Protein AF-A0A080YYX4-F1 (afdb_monomer)

Structure (mmCIF, N/CA/C/O backbone):
data_AF-A0A080YYX4-F1
#
_entry.id   AF-A0A080YYX4-F1
#
loop_
_atom_site.group_PDB
_atom_site.id
_atom_site.type_symbol
_atom_site.label_atom_id
_atom_site.label_alt_id
_atom_site.label_comp_id
_atom_site.label_asym_id
_atom_site.label_entity_id
_atom_site.label_seq_id
_atom_site.pdbx_PDB_ins_code
_atom_site.Cartn_x
_atom_site.Cartn_y
_atom_site.Cartn_z
_atom_site.occupancy
_atom_site.B_iso_or_equiv
_atom_site.auth_seq_id
_atom_site.auth_comp_id
_atom_site.auth_asym_id
_atom_site.auth_atom_id
_atom_site.pdbx_PDB_model_num
ATOM 1 N N . MET A 1 1 ? 49.183 64.244 15.411 1.00 34.56 1 MET A N 1
ATOM 2 C CA . MET A 1 1 ? 48.462 65.474 15.026 1.00 34.56 1 MET A CA 1
ATOM 3 C C . MET A 1 1 ? 47.779 65.142 13.706 1.00 34.56 1 MET A C 1
ATOM 5 O O . MET A 1 1 ? 48.483 64.981 12.724 1.00 34.56 1 MET A O 1
ATOM 9 N N . SER A 1 2 ? 46.566 64.577 13.746 1.00 33.47 2 SER A N 1
ATOM 10 C CA . SER A 1 2 ? 45.281 65.320 13.704 1.00 33.47 2 SER A CA 1
ATOM 11 C C . SER A 1 2 ? 45.176 66.079 12.371 1.00 33.47 2 SER A C 1
ATOM 13 O O . SER A 1 2 ? 46.034 66.905 12.103 1.00 33.47 2 SER A O 1
ATOM 15 N N . ASP A 1 3 ? 44.259 65.792 11.445 1.00 32.34 3 ASP A N 1
ATOM 16 C CA . ASP A 1 3 ? 42.802 65.763 11.622 1.00 32.34 3 ASP A CA 1
ATOM 17 C C . ASP A 1 3 ? 42.064 65.030 10.470 1.00 32.34 3 ASP A C 1
ATOM 19 O O . ASP A 1 3 ? 42.536 65.000 9.334 1.00 32.34 3 ASP A O 1
ATOM 23 N N . ALA A 1 4 ? 40.874 64.475 10.755 1.00 39.50 4 ALA A N 1
ATOM 24 C CA . ALA A 1 4 ? 39.877 64.030 9.756 1.00 39.50 4 ALA A CA 1
ATOM 25 C C . ALA A 1 4 ? 39.128 65.242 9.140 1.00 39.50 4 ALA A C 1
ATOM 27 O O . ALA A 1 4 ? 39.204 66.329 9.715 1.00 39.50 4 ALA A O 1
ATOM 28 N N . PRO A 1 5 ? 38.361 65.127 8.026 1.00 44.47 5 PRO A N 1
ATOM 29 C CA . PRO A 1 5 ? 36.937 64.710 8.101 1.00 44.47 5 PRO A CA 1
ATOM 30 C C . PRO A 1 5 ? 36.443 64.000 6.797 1.00 44.47 5 PRO A C 1
ATOM 32 O O . PRO A 1 5 ? 37.131 63.984 5.790 1.00 44.47 5 PRO A O 1
ATOM 35 N N . SER A 1 6 ? 35.261 63.384 6.658 1.00 32.16 6 SER A N 1
ATOM 36 C CA . SER A 1 6 ? 33.953 64.048 6.622 1.00 32.16 6 SER A CA 1
ATOM 37 C C . SER A 1 6 ? 32.857 63.096 6.086 1.00 32.16 6 SER A C 1
ATOM 39 O O . SER A 1 6 ? 33.094 62.328 5.161 1.00 32.16 6 SER A O 1
ATOM 41 N N . LYS A 1 7 ? 31.630 63.325 6.575 1.00 37.75 7 LYS A N 1
ATOM 42 C CA . LYS A 1 7 ? 30.309 63.186 5.914 1.00 37.75 7 LYS A CA 1
ATOM 43 C C . LYS A 1 7 ? 29.534 61.853 5.908 1.00 37.75 7 LYS A C 1
ATOM 45 O O . LYS A 1 7 ? 29.914 60.817 5.388 1.00 37.75 7 LYS A O 1
ATOM 50 N N . LYS A 1 8 ? 28.325 62.024 6.456 1.00 36.44 8 LYS A N 1
ATOM 51 C CA . LYS A 1 8 ? 27.140 61.168 6.550 1.00 36.44 8 LYS A CA 1
ATOM 52 C C . LYS A 1 8 ? 26.500 60.897 5.180 1.00 36.44 8 LYS A C 1
ATOM 54 O O . LYS A 1 8 ? 26.397 61.819 4.377 1.00 36.44 8 LYS A O 1
ATOM 59 N N . ALA A 1 9 ? 25.859 59.736 5.031 1.00 37.03 9 ALA A N 1
ATOM 60 C CA . ALA A 1 9 ? 24.675 59.571 4.182 1.00 37.03 9 ALA A CA 1
ATOM 61 C C . ALA A 1 9 ? 23.648 58.640 4.856 1.00 37.03 9 ALA A C 1
ATOM 63 O O . ALA A 1 9 ? 23.991 57.728 5.601 1.00 37.03 9 ALA A O 1
ATOM 64 N N . LYS A 1 10 ? 22.370 58.968 4.663 1.00 35.88 10 LYS A N 1
ATOM 65 C CA . LYS A 1 10 ? 21.189 58.537 5.424 1.00 35.88 10 LYS A CA 1
ATOM 66 C C . LYS A 1 10 ? 20.382 57.472 4.660 1.00 35.88 10 LYS A C 1
ATOM 68 O O . LYS A 1 10 ? 20.165 57.637 3.470 1.00 35.88 10 LYS A O 1
ATOM 73 N N . LYS A 1 11 ? 19.754 56.585 5.449 1.00 35.16 11 LYS A N 1
ATOM 74 C CA . LYS A 1 11 ? 18.411 55.964 5.302 1.00 35.16 11 LYS A CA 1
ATOM 75 C C . LYS A 1 11 ? 18.185 54.825 4.288 1.00 35.16 11 LYS A C 1
ATOM 77 O O . LYS A 1 11 ? 18.131 55.048 3.091 1.00 35.16 11 LYS A O 1
ATOM 82 N N . SER A 1 12 ? 17.747 53.686 4.835 1.00 34.84 12 SER A N 1
ATOM 83 C CA . SER A 1 12 ? 16.576 52.916 4.364 1.00 34.84 12 SER A CA 1
ATOM 84 C C . SER A 1 12 ? 16.093 52.005 5.510 1.00 34.84 12 SER A C 1
ATOM 86 O O . SER A 1 12 ? 16.717 51.001 5.816 1.00 34.84 12 SER A O 1
ATOM 88 N N . SER A 1 13 ? 15.308 52.510 6.468 1.00 40.09 13 SER A N 1
ATOM 89 C CA . SER A 1 13 ? 13.845 52.358 6.594 1.00 40.09 13 SER A CA 1
ATOM 90 C C . SER A 1 13 ? 13.259 51.001 6.167 1.00 40.09 13 SER A C 1
ATOM 92 O O . SER A 1 13 ? 13.139 50.715 4.983 1.00 40.09 13 SER A O 1
ATOM 94 N N . ARG A 1 14 ? 12.725 50.300 7.181 1.00 41.75 14 ARG A N 1
ATOM 95 C CA . ARG A 1 14 ? 11.687 49.253 7.142 1.00 41.75 14 ARG A CA 1
ATOM 96 C C . ARG A 1 14 ? 12.117 47.849 6.709 1.00 41.75 14 ARG A C 1
ATOM 98 O O . ARG A 1 14 ? 11.915 47.454 5.567 1.00 41.75 14 ARG A O 1
ATOM 105 N N . ARG A 1 15 ? 12.507 47.051 7.709 1.00 42.69 15 ARG A N 1
ATOM 106 C CA . ARG A 1 15 ? 11.754 45.887 8.238 1.00 42.69 15 ARG A CA 1
ATOM 107 C C . ARG A 1 15 ? 12.653 45.141 9.223 1.00 42.69 15 ARG A C 1
ATOM 109 O O . ARG A 1 15 ? 13.690 44.667 8.802 1.00 42.69 15 ARG A O 1
ATOM 116 N N . LEU A 1 16 ? 12.259 45.075 10.492 1.00 42.06 16 LEU A N 1
ATOM 117 C CA . LEU A 1 16 ? 12.437 43.938 11.408 1.00 42.06 16 LEU A CA 1
ATOM 118 C C . LEU A 1 16 ? 11.998 44.416 12.800 1.00 42.06 16 LEU A C 1
ATOM 120 O O . LEU A 1 16 ? 12.792 44.841 13.635 1.00 42.06 16 LEU A O 1
ATOM 124 N N . LEU A 1 17 ? 10.676 44.379 13.014 1.00 47.12 17 LEU A N 1
ATOM 125 C CA . LEU A 1 17 ? 10.168 43.868 14.285 1.00 47.12 17 LEU A CA 1
ATOM 126 C C . LEU A 1 17 ? 10.956 42.581 14.577 1.00 47.12 17 LEU A C 1
ATOM 128 O O . LEU A 1 17 ? 11.162 41.806 13.645 1.00 47.12 17 LEU A O 1
ATOM 132 N N . ASP A 1 18 ? 11.328 42.383 15.840 1.00 43.19 18 ASP A N 1
ATOM 133 C CA . ASP A 1 18 ? 11.856 41.129 16.402 1.00 43.19 18 ASP A CA 1
ATOM 134 C C . ASP A 1 18 ? 13.367 41.048 16.702 1.00 43.19 18 ASP A C 1
ATOM 136 O O . ASP A 1 18 ? 14.042 40.062 16.431 1.00 43.19 18 ASP A O 1
ATOM 140 N N . SER A 1 19 ? 13.918 42.086 17.340 1.00 40.97 19 SER A N 1
ATOM 141 C CA . SER A 1 19 ? 15.203 41.969 18.043 1.00 40.97 19 SER A CA 1
ATOM 142 C C . SER A 1 19 ? 15.292 42.995 19.177 1.00 40.97 19 SER A C 1
ATOM 144 O O . SER A 1 19 ? 15.856 44.075 19.005 1.00 40.97 19 SER A O 1
ATOM 146 N N . MET A 1 20 ? 14.752 42.667 20.357 1.00 43.94 20 MET A N 1
ATOM 147 C CA . MET A 1 20 ? 15.312 43.189 21.610 1.00 43.94 20 MET A CA 1
ATOM 148 C C . MET A 1 20 ? 16.467 42.262 22.006 1.00 43.94 20 MET A C 1
ATOM 150 O O . MET A 1 20 ? 16.212 41.197 22.571 1.00 43.94 20 MET A O 1
ATOM 154 N N . PRO A 1 21 ? 17.734 42.616 21.732 1.00 49.28 21 PRO A N 1
ATOM 155 C CA . PRO A 1 21 ? 18.841 41.852 22.262 1.00 49.28 21 PRO A CA 1
ATOM 156 C C . PRO A 1 21 ? 18.881 42.115 23.766 1.00 49.28 21 PRO A C 1
ATOM 158 O O . PRO A 1 21 ? 19.146 43.231 24.219 1.00 49.28 21 PRO A O 1
ATOM 161 N N . TYR A 1 22 ? 18.596 41.074 24.543 1.00 48.53 22 TYR A N 1
ATOM 162 C CA . TYR A 1 22 ? 18.906 40.997 25.963 1.00 48.53 22 TYR A CA 1
ATOM 163 C C . TYR A 1 22 ? 2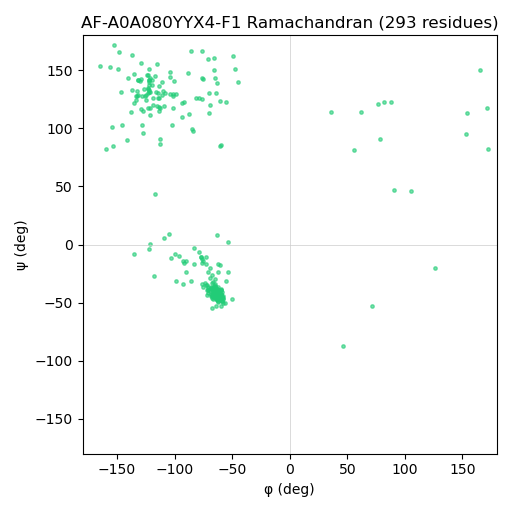0.432 41.132 26.084 1.00 48.53 22 TYR A C 1
ATOM 165 O O . TYR A 1 22 ? 21.175 40.160 25.985 1.00 48.53 22 TYR A O 1
ATOM 173 N N . SER A 1 23 ? 20.913 42.376 26.135 1.00 58.53 23 SER A N 1
ATOM 174 C CA . SER A 1 23 ? 22.337 42.682 26.049 1.00 58.53 23 SER A CA 1
ATOM 175 C C . SER A 1 23 ? 23.049 42.008 27.216 1.00 58.53 23 SER A C 1
ATOM 177 O O . SER A 1 23 ? 22.709 42.239 28.378 1.00 58.53 23 SER A O 1
ATOM 179 N N . THR A 1 24 ? 24.047 41.180 26.918 1.00 63.75 24 THR A N 1
ATOM 180 C CA . THR A 1 24 ? 24.914 40.528 27.911 1.00 63.75 24 THR A CA 1
ATOM 181 C C . THR A 1 24 ? 25.548 41.541 28.868 1.00 63.75 24 THR A C 1
ATOM 183 O O . THR A 1 24 ? 25.847 41.204 30.010 1.00 63.75 24 THR A O 1
ATOM 186 N N . ALA A 1 25 ? 25.667 42.809 28.456 1.00 61.22 25 ALA A N 1
ATOM 187 C CA . ALA A 1 25 ? 26.061 43.918 29.318 1.00 61.22 25 ALA A CA 1
ATOM 188 C C . ALA A 1 25 ? 25.062 44.179 30.459 1.00 61.22 25 ALA A C 1
ATOM 190 O O . ALA A 1 25 ? 25.474 44.451 31.581 1.00 61.22 25 ALA A O 1
ATOM 191 N N . LEU A 1 26 ? 23.755 44.055 30.210 1.00 61.97 26 LEU A N 1
ATOM 192 C CA . LEU A 1 26 ? 22.718 44.246 31.227 1.00 61.97 26 LEU A CA 1
ATOM 193 C C . LEU A 1 26 ? 22.686 43.077 32.222 1.00 61.97 26 LEU A C 1
ATOM 195 O O . LEU A 1 26 ? 22.456 43.285 33.409 1.00 61.97 26 LEU A O 1
ATOM 199 N N . GLN A 1 27 ? 22.961 41.854 31.753 1.00 64.75 27 GLN A N 1
ATOM 200 C CA . GLN A 1 27 ? 23.144 40.691 32.627 1.00 64.75 27 GLN A CA 1
ATOM 201 C C . GLN A 1 27 ? 24.404 40.821 33.486 1.00 64.75 27 GLN A C 1
ATOM 203 O O . GLN A 1 27 ? 24.316 40.631 34.694 1.00 64.75 27 GLN A O 1
ATOM 208 N N . ARG A 1 28 ? 25.547 41.201 32.899 1.00 68.62 28 ARG A N 1
ATOM 209 C CA . ARG A 1 28 ? 26.793 41.449 33.647 1.00 68.62 28 ARG A CA 1
ATOM 210 C C . ARG A 1 28 ? 26.610 42.542 34.689 1.00 68.62 28 ARG A C 1
ATOM 212 O O . ARG A 1 28 ? 26.922 42.313 35.847 1.00 68.62 28 ARG A O 1
ATOM 219 N N . ARG A 1 29 ? 25.969 43.652 34.318 1.00 73.44 29 ARG A N 1
ATOM 220 C CA . ARG A 1 29 ? 25.646 44.739 35.247 1.00 73.44 29 ARG A CA 1
ATOM 221 C C . ARG A 1 29 ? 24.763 44.278 36.403 1.00 73.44 29 ARG A C 1
ATOM 223 O O . ARG A 1 29 ? 25.036 44.625 37.541 1.00 73.44 29 ARG A O 1
ATOM 230 N N . ARG A 1 30 ? 23.736 43.461 36.139 1.00 76.00 30 ARG A N 1
ATOM 231 C CA . ARG A 1 30 ? 22.897 42.888 37.206 1.00 76.00 30 ARG A CA 1
ATOM 232 C C . ARG A 1 30 ? 23.691 41.965 38.131 1.00 76.00 30 ARG A C 1
ATOM 234 O O . ARG A 1 30 ? 23.448 41.977 39.333 1.00 76.00 30 ARG A O 1
ATOM 241 N N . VAL A 1 31 ? 24.620 41.174 37.593 1.00 75.50 31 VAL A N 1
ATOM 242 C CA . VAL A 1 31 ? 25.497 40.302 38.393 1.00 75.50 31 VAL A CA 1
ATOM 243 C C . VAL A 1 31 ? 26.458 41.135 39.242 1.00 75.50 31 VAL A C 1
ATOM 245 O O . VAL A 1 31 ? 26.555 40.890 40.439 1.00 75.50 31 VAL A O 1
ATOM 248 N N . GLU A 1 32 ? 27.094 42.151 38.661 1.00 79.69 32 GLU A N 1
ATOM 249 C CA . GLU A 1 32 ? 27.982 43.089 39.361 1.00 79.69 32 GLU A CA 1
ATOM 250 C C . GLU A 1 32 ? 27.239 43.862 40.461 1.00 79.69 32 GLU A C 1
ATOM 252 O O . GLU A 1 32 ? 27.720 43.942 41.588 1.00 79.69 32 GLU A O 1
ATOM 257 N N . GLU A 1 33 ? 26.034 44.368 40.181 1.00 78.06 33 GLU A N 1
ATOM 258 C CA . GLU A 1 33 ? 25.190 45.045 41.174 1.00 78.06 33 GLU A CA 1
ATOM 259 C C . GLU A 1 33 ? 24.775 44.091 42.301 1.00 78.06 33 GLU A C 1
ATOM 261 O O . GLU A 1 33 ? 24.835 44.456 43.472 1.00 78.06 33 GLU A O 1
ATOM 266 N N . THR A 1 34 ? 24.425 42.843 41.977 1.00 73.50 34 THR A N 1
ATOM 267 C CA . THR A 1 34 ? 24.072 41.837 42.992 1.00 73.50 34 THR A CA 1
ATOM 268 C C . THR A 1 34 ? 25.276 41.462 43.855 1.00 73.50 34 THR A C 1
ATOM 270 O O . THR A 1 34 ? 25.126 41.266 45.059 1.00 73.50 34 THR A O 1
ATOM 273 N N . GLN A 1 35 ? 26.467 41.368 43.263 1.00 80.12 35 GLN A N 1
ATOM 274 C CA . GLN A 1 35 ? 27.700 41.065 43.984 1.00 80.12 35 GLN A CA 1
ATOM 275 C C . GLN A 1 35 ? 28.086 42.214 44.922 1.00 80.12 35 GLN A C 1
ATOM 277 O O . GLN A 1 35 ? 28.346 41.979 46.098 1.00 80.12 35 GLN A O 1
ATOM 282 N N . LYS A 1 36 ? 28.001 43.460 44.444 1.00 87.25 36 LYS A N 1
ATOM 283 C CA . LYS A 1 36 ? 28.248 44.651 45.261 1.00 87.25 36 LYS A CA 1
ATOM 284 C C . LYS A 1 36 ? 27.294 44.739 46.455 1.00 87.25 36 LYS A C 1
ATOM 286 O O . LYS A 1 36 ? 27.726 45.022 47.566 1.00 87.25 36 LYS A O 1
ATOM 291 N N . LEU A 1 37 ? 26.008 44.448 46.243 1.00 79.94 37 LEU A N 1
ATOM 292 C CA . LEU A 1 37 ? 25.020 44.416 47.325 1.00 79.94 37 LEU A CA 1
ATOM 293 C C . LEU A 1 37 ? 25.309 43.305 48.345 1.00 79.94 37 LEU A C 1
ATOM 295 O O . LEU A 1 37 ? 25.063 43.497 49.531 1.00 79.94 37 LEU A O 1
ATOM 299 N N . ARG A 1 38 ? 25.842 42.153 47.917 1.00 79.69 38 ARG A N 1
ATOM 300 C CA . ARG A 1 38 ? 26.252 41.078 48.839 1.00 79.69 38 ARG A CA 1
ATOM 301 C C . ARG A 1 38 ? 27.426 41.500 49.715 1.00 79.69 38 ARG A C 1
ATOM 303 O O . ARG A 1 38 ? 27.375 41.273 50.917 1.00 79.69 38 ARG A O 1
ATOM 310 N N . GLU A 1 39 ? 28.432 42.139 49.128 1.00 87.50 39 GLU A N 1
ATOM 311 C CA . GLU A 1 39 ? 29.587 42.666 49.865 1.00 87.50 39 GLU A CA 1
ATOM 312 C C . GLU A 1 39 ? 29.165 43.754 50.863 1.00 87.50 39 GLU A C 1
ATOM 314 O O . GLU A 1 39 ? 29.630 43.773 52.001 1.00 87.50 39 GLU A O 1
ATOM 319 N N . GLU A 1 40 ? 28.230 44.626 50.476 1.00 83.19 40 GLU A N 1
ATOM 320 C CA . GLU A 1 40 ? 27.674 45.652 51.364 1.00 83.19 40 GLU A CA 1
ATOM 321 C C . GLU A 1 40 ? 26.891 45.034 52.533 1.00 83.19 40 GLU A C 1
ATOM 323 O O . GLU A 1 40 ? 27.053 45.453 53.680 1.00 83.19 40 GLU A O 1
ATOM 328 N N . VAL A 1 41 ? 26.097 43.989 52.278 1.00 82.62 41 VAL A N 1
ATOM 329 C CA . VAL A 1 41 ? 25.403 43.243 53.338 1.00 82.62 41 VAL A CA 1
ATOM 330 C C . VAL A 1 41 ? 26.397 42.569 54.280 1.00 82.62 41 VAL A C 1
ATOM 332 O O . VAL A 1 41 ? 26.224 42.667 55.490 1.00 82.62 41 VAL A O 1
ATOM 335 N N . GLU A 1 42 ? 27.461 41.951 53.770 1.00 83.94 42 GLU A N 1
ATOM 336 C CA . GLU A 1 42 ? 28.487 41.310 54.601 1.00 83.94 42 GLU A CA 1
ATOM 337 C C . GLU A 1 42 ? 29.218 42.326 55.499 1.00 83.94 42 GLU A C 1
ATOM 339 O O . GLU A 1 42 ? 29.432 42.080 56.690 1.00 83.94 42 GLU A O 1
ATOM 344 N N . GLN A 1 43 ? 29.520 43.518 54.973 1.00 85.62 43 GLN A N 1
ATOM 345 C CA . GLN A 1 43 ? 30.081 44.619 55.764 1.00 85.62 43 GLN A CA 1
ATOM 346 C C . GLN A 1 43 ? 29.108 45.102 56.847 1.00 85.62 43 GLN A C 1
ATOM 348 O O . GLN A 1 43 ? 29.504 45.298 57.999 1.00 85.62 43 GLN A O 1
ATOM 353 N N . LEU A 1 44 ? 27.828 45.267 56.510 1.00 80.56 44 LEU A N 1
ATOM 354 C CA . LEU A 1 44 ? 26.799 45.662 57.472 1.00 80.56 44 LEU A CA 1
ATOM 355 C C . LEU A 1 44 ? 26.574 44.582 58.540 1.00 80.56 44 LEU A C 1
ATOM 357 O O . LEU A 1 44 ? 26.403 44.914 59.714 1.00 80.56 44 LEU A O 1
ATOM 361 N N . GLU A 1 45 ? 26.645 43.301 58.179 1.00 76.62 45 GLU A N 1
ATOM 362 C CA . GLU A 1 45 ? 26.596 42.181 59.121 1.00 76.62 45 GLU A CA 1
ATOM 363 C C . GLU A 1 45 ? 27.804 42.175 60.068 1.00 76.62 45 GLU A C 1
ATOM 365 O O . GLU A 1 45 ? 27.640 41.942 61.269 1.00 76.62 45 GLU A O 1
ATOM 370 N N . ALA A 1 46 ? 29.007 42.491 59.579 1.00 82.25 46 ALA A N 1
ATOM 371 C CA . ALA A 1 46 ? 30.196 42.640 60.420 1.00 82.25 46 ALA A CA 1
ATOM 372 C C . ALA A 1 46 ? 30.067 43.820 61.404 1.00 82.25 46 ALA A C 1
ATOM 374 O O . ALA A 1 46 ? 30.421 43.697 62.584 1.00 82.25 46 ALA A O 1
ATOM 375 N N . ILE A 1 47 ? 29.495 44.945 60.958 1.00 77.75 47 ILE A N 1
ATOM 376 C CA . ILE A 1 47 ? 29.193 46.100 61.818 1.00 77.75 47 ILE A CA 1
ATOM 377 C C . ILE A 1 47 ? 28.145 45.730 62.874 1.00 77.75 47 ILE A C 1
ATOM 379 O O . ILE A 1 47 ? 28.308 46.078 64.047 1.00 77.75 47 ILE A O 1
ATOM 383 N N . LEU A 1 48 ? 27.089 45.005 62.492 1.00 74.31 48 LEU A N 1
ATOM 384 C CA . LEU A 1 48 ? 26.060 44.540 63.421 1.00 74.31 48 LEU A CA 1
ATOM 385 C C . LEU A 1 48 ? 26.636 43.589 64.465 1.00 74.31 48 LEU A C 1
ATOM 387 O O . LEU A 1 48 ? 26.391 43.802 65.649 1.00 74.31 48 LEU A O 1
ATOM 391 N N . LYS A 1 49 ? 27.456 42.611 64.062 1.00 76.44 49 LYS A N 1
ATOM 392 C CA . LYS A 1 49 ? 28.148 41.718 65.001 1.00 76.44 49 LYS A CA 1
ATOM 393 C C . LYS A 1 49 ? 29.015 42.507 65.972 1.00 76.44 49 LYS A C 1
ATOM 395 O O . LYS A 1 49 ? 28.897 42.306 67.170 1.00 76.44 49 LYS A O 1
ATOM 400 N N . THR A 1 50 ? 29.808 43.462 65.492 1.00 72.56 50 THR A N 1
ATOM 401 C CA . THR A 1 50 ? 30.665 44.295 66.355 1.00 72.56 50 THR A CA 1
ATOM 402 C C . THR A 1 50 ? 29.846 45.121 67.353 1.00 72.56 50 THR A C 1
ATOM 404 O O . THR A 1 50 ? 30.149 45.136 68.546 1.00 72.56 50 THR A O 1
ATOM 407 N N . ARG A 1 51 ? 28.755 45.758 66.899 1.00 68.25 51 ARG A N 1
ATOM 408 C CA . ARG A 1 51 ? 27.830 46.496 67.776 1.00 68.25 51 ARG A CA 1
ATOM 409 C C . ARG A 1 51 ? 27.116 45.586 68.768 1.00 68.25 51 ARG A C 1
ATOM 411 O O . ARG A 1 51 ? 26.908 45.994 69.904 1.00 68.25 51 ARG A O 1
ATOM 418 N N . GLN A 1 52 ? 26.758 44.371 68.369 1.00 68.00 52 GLN A N 1
ATOM 419 C CA . GLN A 1 52 ? 26.105 43.391 69.231 1.00 68.00 52 GLN A CA 1
ATOM 420 C C . GLN A 1 52 ? 27.076 42.844 70.285 1.00 68.00 52 GLN A C 1
ATOM 422 O O . GLN A 1 52 ? 26.703 42.752 71.449 1.00 68.00 52 GLN A O 1
ATOM 427 N N . THR A 1 53 ? 28.340 42.600 69.927 1.00 62.03 53 THR A N 1
ATOM 428 C CA . THR A 1 53 ? 29.401 42.235 70.877 1.00 62.03 53 THR A CA 1
ATOM 429 C C . THR A 1 53 ? 29.678 43.369 71.868 1.00 62.03 53 THR A C 1
ATOM 431 O O . THR A 1 53 ? 29.775 43.118 73.067 1.00 62.03 53 THR A O 1
ATOM 434 N N . HIS A 1 54 ? 29.728 44.629 71.415 1.00 57.81 54 HIS A N 1
ATOM 435 C CA . HIS A 1 54 ? 29.825 45.782 72.320 1.00 57.81 54 HIS A CA 1
ATOM 436 C C . HIS A 1 54 ? 28.590 45.943 73.208 1.00 57.81 54 HIS A C 1
ATOM 438 O O . HIS A 1 54 ? 28.730 46.245 74.390 1.00 57.81 54 HIS A O 1
ATOM 444 N N . ARG A 1 55 ? 27.389 45.687 72.688 1.00 55.12 55 ARG A N 1
ATOM 445 C CA . ARG A 1 55 ? 26.149 45.756 73.463 1.00 55.12 55 ARG A CA 1
ATOM 446 C C . ARG A 1 55 ? 26.092 44.683 74.556 1.00 55.12 55 ARG A C 1
ATOM 448 O O . ARG A 1 55 ? 25.777 45.025 75.685 1.00 55.12 55 ARG A O 1
ATOM 455 N N . VAL A 1 56 ? 26.516 43.448 74.276 1.00 56.28 56 VAL A N 1
ATOM 456 C CA . VAL A 1 56 ? 26.624 42.376 75.287 1.00 56.28 56 VAL A CA 1
ATOM 457 C C . VAL A 1 56 ? 27.704 42.685 76.334 1.00 56.28 56 VAL A C 1
ATOM 459 O O . VAL A 1 56 ? 27.482 42.447 77.515 1.00 56.28 56 VAL A O 1
ATOM 462 N N . LEU A 1 57 ? 28.841 43.278 75.950 1.00 53.47 57 LEU A N 1
ATOM 463 C CA . LEU A 1 57 ? 29.878 43.704 76.906 1.00 53.47 57 LEU A CA 1
ATOM 464 C C . LEU A 1 57 ? 29.442 44.893 77.784 1.00 53.47 57 LEU A C 1
ATOM 466 O O . LEU A 1 57 ? 29.886 44.996 78.922 1.00 53.47 57 LEU A O 1
ATOM 470 N N . THR A 1 58 ? 28.562 45.766 77.285 1.00 48.06 58 THR A N 1
ATOM 471 C CA . THR A 1 58 ? 28.050 46.930 78.035 1.00 48.06 58 THR A CA 1
ATOM 472 C C . THR A 1 58 ? 26.838 46.562 78.911 1.00 48.06 58 THR A C 1
ATOM 474 O O . THR A 1 58 ? 26.677 47.101 80.003 1.00 48.06 58 THR A O 1
ATOM 477 N N . GLU A 1 59 ? 26.015 45.596 78.484 1.00 50.88 59 GLU A N 1
ATOM 478 C CA . GLU A 1 59 ? 24.837 45.097 79.220 1.00 50.88 59 GLU A CA 1
ATOM 479 C C . GLU A 1 59 ? 25.193 44.145 80.386 1.00 50.88 59 GLU A C 1
ATOM 481 O O . GLU A 1 59 ? 24.348 43.900 81.242 1.00 50.88 59 GLU A O 1
ATOM 486 N N . VAL A 1 60 ? 26.444 43.673 80.512 1.00 50.41 60 VAL A N 1
ATOM 487 C CA . VAL A 1 60 ? 26.909 42.957 81.726 1.00 50.41 60 VAL A CA 1
ATOM 488 C C . VAL A 1 60 ? 27.169 43.914 82.906 1.00 50.41 60 VAL A C 1
ATOM 490 O O . VAL A 1 60 ? 27.223 43.470 84.051 1.00 50.41 60 VAL A O 1
ATOM 493 N N . SER A 1 61 ? 27.253 45.233 82.679 1.00 50.72 61 SER A N 1
ATOM 494 C CA . SER A 1 61 ? 27.478 46.220 83.751 1.00 50.72 61 SER A CA 1
ATOM 495 C C . SER A 1 61 ? 26.224 46.947 84.250 1.00 50.72 61 SER A C 1
ATOM 497 O O . SER A 1 61 ? 26.313 47.627 85.267 1.00 50.72 61 SER A O 1
ATOM 499 N N . HIS A 1 62 ? 25.054 46.792 83.623 1.00 37.44 62 HIS A N 1
ATOM 500 C CA . HIS A 1 62 ? 23.814 47.380 84.142 1.00 37.44 62 HIS A CA 1
ATOM 501 C C . HIS A 1 62 ? 22.630 46.415 84.036 1.00 37.44 62 HIS A C 1
ATOM 503 O O . HIS A 1 62 ? 22.167 46.038 82.967 1.00 37.44 62 HIS A O 1
ATOM 509 N N . SER A 1 63 ? 22.158 46.028 85.212 1.00 43.38 63 SER A N 1
ATOM 510 C CA . SER A 1 63 ? 21.069 45.108 85.498 1.00 43.38 63 SER A CA 1
ATOM 511 C C . SER A 1 63 ? 19.664 45.638 85.172 1.00 43.38 63 SER A C 1
ATOM 513 O O . SER A 1 63 ? 19.410 46.833 85.296 1.00 43.38 63 SER A O 1
ATOM 515 N N . VAL A 1 64 ? 18.738 44.678 85.026 1.00 39.97 64 VAL A N 1
ATOM 516 C CA . VAL A 1 64 ? 17.271 44.756 85.219 1.00 39.97 64 VAL A CA 1
ATOM 517 C C . VAL A 1 64 ? 16.449 45.333 84.060 1.00 39.97 64 VAL A C 1
ATOM 519 O O . VAL A 1 64 ? 16.561 46.500 83.713 1.00 39.97 64 VAL A O 1
ATOM 522 N N . GLY A 1 65 ? 15.487 44.541 83.568 1.00 34.38 65 GLY A N 1
ATOM 523 C CA . GLY A 1 65 ? 14.315 45.085 82.877 1.00 34.38 65 GLY A CA 1
ATOM 524 C C . GLY A 1 65 ? 13.661 44.144 81.872 1.00 34.38 65 GLY A C 1
ATOM 525 O O . GLY A 1 65 ? 14.233 43.827 80.841 1.00 34.38 65 GLY A O 1
ATOM 526 N N . ALA A 1 66 ? 12.441 43.723 82.194 1.00 43.47 66 ALA A N 1
ATOM 527 C CA . ALA A 1 66 ? 11.536 42.879 81.425 1.00 43.47 66 ALA A CA 1
ATOM 528 C C . ALA A 1 66 ? 11.335 43.256 79.941 1.00 43.47 66 ALA A C 1
ATOM 530 O O . ALA A 1 66 ? 11.291 44.427 79.576 1.00 43.47 66 ALA A O 1
ATOM 531 N N . GLY A 1 67 ? 11.048 42.236 79.123 1.00 36.75 67 GLY A N 1
ATOM 532 C CA . GLY A 1 67 ? 10.385 42.396 77.828 1.00 36.75 67 GLY A CA 1
ATOM 533 C C . GLY A 1 67 ? 10.737 41.295 76.832 1.00 36.75 67 GLY A C 1
ATOM 534 O O . GLY A 1 67 ? 11.731 41.396 76.125 1.00 36.75 67 GLY A O 1
ATOM 535 N N . GLN A 1 68 ? 9.907 40.252 76.735 1.00 49.75 68 GLN A N 1
ATOM 536 C CA . GLN A 1 68 ? 9.888 39.383 75.553 1.00 49.75 68 GLN A CA 1
ATOM 537 C C . GLN A 1 68 ? 9.299 40.148 74.359 1.00 49.75 68 GLN A C 1
ATOM 539 O O . GLN A 1 68 ? 8.180 40.652 74.454 1.00 49.75 68 GLN A O 1
ATOM 544 N N . PRO A 1 69 ? 9.978 40.121 73.200 1.00 49.81 69 PRO A N 1
ATOM 545 C CA . PRO A 1 69 ? 9.262 39.947 71.940 1.00 49.81 69 PRO A CA 1
ATOM 546 C C . PRO A 1 69 ? 10.067 39.046 70.987 1.00 49.81 69 PRO A C 1
ATOM 548 O O . PRO A 1 69 ? 10.885 39.531 70.214 1.00 49.81 69 PRO A O 1
ATOM 551 N N . HIS A 1 70 ? 9.862 37.723 71.017 1.00 51.00 70 HIS A N 1
ATOM 552 C CA . HIS A 1 70 ? 10.594 36.823 70.099 1.00 51.00 70 HIS A CA 1
ATOM 553 C C . HIS A 1 70 ? 9.745 35.730 69.421 1.00 51.00 70 HIS A C 1
ATOM 555 O O . HIS A 1 70 ? 10.206 35.074 68.487 1.00 51.00 70 HIS A O 1
ATOM 561 N N . ALA A 1 71 ? 8.478 35.550 69.813 1.00 51.34 71 ALA A N 1
ATOM 562 C CA . ALA A 1 71 ? 7.635 34.491 69.246 1.00 51.34 71 ALA A CA 1
ATOM 563 C C . ALA A 1 71 ? 7.136 34.802 67.817 1.00 51.34 71 ALA A C 1
ATOM 565 O O . ALA A 1 71 ? 7.084 33.913 66.968 1.00 51.34 71 ALA A O 1
ATOM 566 N N . ASN A 1 72 ? 6.822 36.066 67.507 1.00 54.41 72 ASN A N 1
ATOM 567 C CA . ASN A 1 72 ? 6.174 36.413 66.235 1.00 54.41 72 ASN A CA 1
ATOM 568 C C . ASN A 1 72 ? 7.151 36.390 65.037 1.00 54.41 72 ASN A C 1
ATOM 570 O O . ASN A 1 72 ? 6.797 35.954 63.943 1.00 54.41 72 ASN A O 1
ATOM 574 N N . GLN A 1 73 ? 8.416 36.763 65.259 1.00 52.19 73 GLN A N 1
ATOM 575 C CA . GLN A 1 73 ? 9.452 36.777 64.219 1.00 52.19 73 GLN A CA 1
ATOM 576 C C . GLN A 1 73 ? 9.865 35.352 63.799 1.00 52.19 73 GLN A C 1
ATOM 578 O O . GLN A 1 73 ? 10.045 35.089 62.612 1.00 52.19 73 GLN A O 1
ATOM 583 N N . SER A 1 74 ? 9.905 34.405 64.745 1.00 55.41 74 SER A N 1
ATOM 584 C CA . SER A 1 74 ? 10.168 32.980 64.477 1.00 55.41 74 SER A CA 1
ATOM 585 C C . SER A 1 74 ? 9.102 32.340 63.568 1.00 55.41 74 SER A C 1
ATOM 587 O O . SER A 1 74 ? 9.422 31.606 62.628 1.00 55.41 74 SER A O 1
ATOM 589 N N . SER A 1 75 ? 7.824 32.692 63.767 1.00 63.84 75 SER A N 1
ATOM 590 C CA . SER A 1 75 ? 6.719 32.196 62.931 1.00 63.84 75 SER A CA 1
ATOM 591 C C . SER A 1 75 ? 6.789 32.712 61.483 1.00 63.84 75 SER A C 1
ATOM 593 O O . SER A 1 75 ? 6.546 31.961 60.534 1.00 63.84 75 SER A O 1
ATOM 595 N N . ALA A 1 76 ? 7.215 33.966 61.292 1.00 64.94 76 ALA A N 1
ATOM 596 C CA . ALA A 1 76 ? 7.382 34.574 59.976 1.00 64.94 76 ALA A CA 1
ATOM 597 C C . ALA A 1 76 ? 8.545 33.939 59.192 1.00 64.94 76 ALA A C 1
ATOM 599 O O . ALA A 1 76 ? 8.367 33.590 58.024 1.00 64.94 76 ALA A O 1
ATOM 600 N N . TRP A 1 77 ? 9.696 33.704 59.835 1.00 58.38 77 TRP A N 1
ATOM 601 C CA . TRP A 1 77 ? 10.838 33.008 59.222 1.00 58.38 77 TRP A CA 1
ATOM 602 C C . TRP A 1 77 ? 10.524 31.550 58.874 1.00 58.38 77 TRP A C 1
ATOM 604 O O . TRP A 1 77 ? 10.932 31.054 57.822 1.00 58.38 77 TRP A O 1
ATOM 614 N N . THR A 1 78 ? 9.723 30.872 59.696 1.00 75.06 78 THR A N 1
ATOM 615 C CA . THR A 1 78 ? 9.250 29.509 59.404 1.00 75.06 78 THR A CA 1
ATOM 616 C C . THR A 1 78 ? 8.362 29.485 58.154 1.00 75.06 78 THR A C 1
ATOM 618 O O . THR A 1 78 ? 8.490 28.614 57.291 1.00 75.06 78 THR A O 1
ATOM 621 N N . ARG A 1 79 ? 7.498 30.490 57.984 1.00 75.00 79 ARG A N 1
ATOM 622 C CA . ARG A 1 79 ? 6.649 30.621 56.792 1.00 75.00 79 ARG A CA 1
ATOM 623 C C . ARG A 1 79 ? 7.450 30.956 55.526 1.00 75.00 79 ARG A C 1
ATOM 625 O O . ARG A 1 79 ? 7.197 30.388 54.472 1.00 75.00 79 ARG A O 1
ATOM 632 N N . VAL A 1 80 ? 8.452 31.830 55.623 1.00 76.69 80 VAL A N 1
ATOM 633 C CA . VAL A 1 80 ? 9.327 32.174 54.485 1.00 76.69 80 VAL A CA 1
ATOM 634 C C . VAL A 1 80 ? 10.188 30.980 54.060 1.00 76.69 80 VAL A C 1
ATOM 636 O O . VAL A 1 80 ? 10.303 30.697 52.870 1.00 76.69 80 VAL A O 1
ATOM 639 N N . THR A 1 81 ? 10.756 30.237 55.012 1.00 78.38 81 THR A N 1
ATOM 640 C CA . THR A 1 81 ? 11.580 29.052 54.711 1.00 78.38 81 THR A CA 1
ATOM 641 C C . THR A 1 81 ? 10.765 27.903 54.123 1.00 78.38 81 THR A C 1
ATOM 643 O O . THR A 1 81 ? 11.246 27.212 53.226 1.00 78.38 81 THR A O 1
ATOM 646 N N . THR A 1 82 ? 9.527 27.702 54.581 1.00 81.00 82 THR A N 1
ATOM 647 C CA . THR A 1 82 ? 8.618 26.705 53.993 1.00 81.00 82 THR A CA 1
ATOM 648 C C . THR A 1 82 ? 8.210 27.078 52.571 1.00 81.00 82 THR A C 1
ATOM 650 O O . THR A 1 82 ? 8.261 26.222 51.690 1.00 81.00 82 THR A O 1
ATOM 653 N N . GLU A 1 83 ? 7.892 28.345 52.310 1.00 84.19 83 GLU A N 1
ATOM 654 C CA . GLU A 1 83 ? 7.542 28.804 50.962 1.00 84.19 83 GLU A CA 1
ATOM 655 C C . GLU A 1 83 ? 8.742 28.760 50.002 1.00 84.19 83 GLU A C 1
ATOM 657 O O . GLU A 1 83 ? 8.612 28.309 48.864 1.00 84.19 83 GLU A O 1
ATOM 662 N N . TYR A 1 84 ? 9.941 29.117 50.477 1.00 82.81 84 TYR A N 1
ATOM 663 C CA . TYR A 1 84 ? 11.185 28.964 49.717 1.00 82.81 84 TYR A CA 1
ATOM 664 C C . TYR A 1 84 ? 11.450 27.500 49.342 1.00 82.81 84 TYR A C 1
ATOM 666 O O . TYR A 1 84 ? 11.763 27.210 48.189 1.00 82.81 84 TYR A O 1
ATOM 674 N N . LYS A 1 85 ? 11.270 26.560 50.281 1.00 88.25 85 LYS A N 1
ATOM 675 C CA . LYS A 1 85 ? 11.427 25.120 50.015 1.00 88.25 85 LYS A CA 1
ATOM 676 C C . LYS A 1 85 ? 10.431 24.616 48.968 1.00 88.25 85 LYS A C 1
ATOM 678 O O . LYS A 1 85 ? 10.834 23.892 48.062 1.00 88.25 85 LYS A O 1
ATOM 683 N N . LYS A 1 86 ? 9.159 25.027 49.049 1.00 89.06 86 LYS A N 1
ATOM 684 C CA . LYS A 1 86 ? 8.140 24.682 48.040 1.00 89.06 86 LYS A CA 1
ATOM 685 C C . LYS A 1 86 ? 8.499 25.228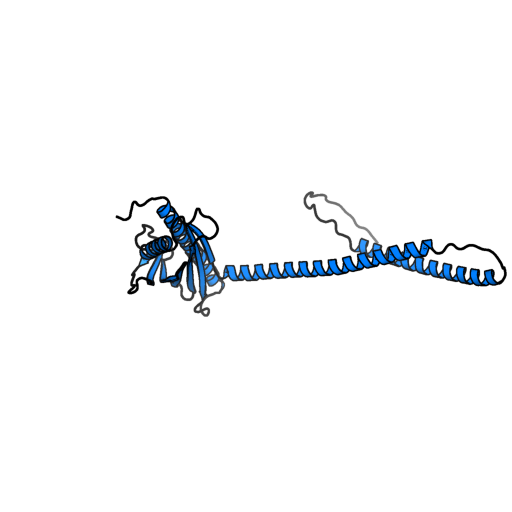 46.665 1.00 89.06 86 LYS A C 1
ATOM 687 O O . LYS A 1 86 ? 8.424 24.498 45.681 1.00 89.06 86 LYS A O 1
ATOM 692 N N . ARG A 1 87 ? 8.911 26.497 46.598 1.00 90.75 87 ARG A N 1
ATOM 693 C CA . ARG A 1 87 ? 9.329 27.127 45.346 1.00 90.75 87 ARG A CA 1
ATOM 694 C C . ARG A 1 87 ? 10.535 26.417 44.753 1.00 90.75 87 ARG A C 1
ATOM 696 O O . ARG A 1 87 ? 10.534 26.150 43.560 1.00 90.75 87 ARG A O 1
ATOM 703 N N . ARG A 1 88 ? 11.517 26.061 45.582 1.00 89.06 88 ARG A N 1
ATOM 704 C CA . ARG A 1 88 ? 12.704 25.345 45.123 1.00 89.06 88 ARG A CA 1
ATOM 705 C C . ARG A 1 88 ? 12.358 23.972 44.557 1.00 89.06 88 ARG A C 1
ATOM 707 O O . ARG A 1 88 ? 12.797 23.652 43.463 1.00 89.06 88 ARG A O 1
ATOM 714 N N . TYR A 1 89 ? 11.511 23.219 45.254 1.00 91.44 89 TYR A N 1
ATOM 715 C CA . TYR A 1 89 ? 11.006 21.941 44.758 1.00 91.44 89 TYR A CA 1
ATOM 716 C C . TYR A 1 89 ? 10.266 22.101 43.421 1.00 91.44 89 TYR A C 1
ATOM 718 O O . TYR A 1 89 ? 10.529 21.366 42.476 1.00 91.44 89 TYR A O 1
ATOM 726 N N . ALA A 1 90 ? 9.390 23.103 43.304 1.00 84.94 90 ALA A N 1
ATOM 727 C CA . ALA A 1 90 ? 8.681 23.382 42.057 1.00 84.94 90 ALA A CA 1
ATOM 728 C C . ALA A 1 90 ? 9.623 23.821 40.921 1.00 84.94 90 ALA A C 1
ATOM 730 O O . ALA A 1 90 ? 9.382 23.489 39.765 1.00 84.94 90 ALA A O 1
ATOM 731 N N . GLU A 1 91 ? 10.686 24.569 41.221 1.00 93.56 91 GLU A N 1
ATOM 732 C CA . GLU A 1 91 ? 11.715 24.953 40.251 1.00 93.56 91 GLU A CA 1
ATOM 733 C C . GLU A 1 91 ? 12.512 23.738 39.765 1.00 93.56 91 GLU A C 1
ATOM 735 O O . GLU A 1 91 ? 12.711 23.615 38.557 1.00 93.56 91 GLU A O 1
ATOM 740 N N . ASP A 1 92 ? 12.895 22.829 40.665 1.00 94.12 92 ASP A N 1
ATOM 741 C CA . ASP A 1 92 ? 13.611 21.595 40.321 1.00 94.12 92 ASP A CA 1
ATOM 742 C C . ASP A 1 92 ? 12.731 20.678 39.445 1.00 94.12 92 ASP A C 1
ATOM 744 O O . ASP A 1 92 ? 13.158 20.261 38.368 1.00 94.12 92 ASP A O 1
ATOM 748 N N . VAL A 1 93 ? 11.462 20.465 39.819 1.00 92.50 93 VAL A N 1
ATOM 749 C CA . VAL A 1 93 ? 10.495 19.692 39.010 1.00 92.50 93 VAL A CA 1
ATOM 750 C C . VAL A 1 93 ? 10.245 20.351 37.651 1.00 92.50 93 VAL A C 1
ATOM 752 O O . VAL A 1 93 ? 10.223 19.685 36.618 1.00 92.50 93 VAL A O 1
ATOM 755 N N . ASN A 1 94 ? 10.081 21.675 37.609 1.00 91.94 94 ASN A N 1
ATOM 756 C CA . ASN A 1 94 ? 9.892 22.388 36.345 1.00 91.94 94 ASN A CA 1
ATOM 757 C C . ASN A 1 94 ? 11.141 22.336 35.456 1.00 91.94 94 ASN A C 1
ATOM 759 O O . ASN A 1 94 ? 11.013 22.336 34.230 1.00 91.94 94 ASN A O 1
ATOM 763 N N . ALA A 1 95 ? 12.340 22.311 36.041 1.00 92.81 95 ALA A N 1
ATOM 764 C CA . ALA A 1 95 ? 13.576 22.125 35.293 1.00 92.81 95 ALA A CA 1
ATOM 765 C C . ALA A 1 95 ? 13.631 20.722 34.668 1.00 92.81 95 ALA A C 1
ATOM 767 O O . ALA A 1 95 ? 13.946 20.603 33.483 1.00 92.81 95 ALA A O 1
ATOM 768 N N . GLU A 1 96 ? 13.240 19.689 35.417 1.00 95.12 96 GLU A N 1
ATOM 769 C CA . GLU A 1 96 ? 13.146 18.312 34.924 1.00 95.12 96 GLU A CA 1
ATOM 770 C C . GLU A 1 96 ? 12.107 18.175 33.801 1.00 95.12 96 GLU A C 1
ATOM 772 O O . GLU A 1 96 ? 12.415 17.655 32.729 1.00 95.12 96 GLU A O 1
ATOM 777 N N . LEU A 1 97 ? 10.909 18.740 33.975 1.00 94.75 97 LEU A N 1
ATOM 778 C CA . LEU A 1 97 ? 9.869 18.745 32.940 1.00 94.75 97 LEU A CA 1
ATOM 779 C C . LEU A 1 97 ? 10.333 19.429 31.651 1.00 94.75 97 LEU A C 1
ATOM 781 O O . LEU A 1 97 ? 10.073 18.928 30.558 1.00 94.75 97 LEU A O 1
ATOM 785 N N . ARG A 1 98 ? 11.053 20.552 31.755 1.00 92.75 98 ARG A N 1
ATOM 786 C CA . ARG A 1 98 ? 11.629 21.224 30.579 1.00 92.75 98 ARG A CA 1
ATOM 787 C C . ARG A 1 98 ? 12.701 20.375 29.907 1.00 92.75 98 ARG A C 1
ATOM 789 O O . ARG A 1 98 ? 12.761 20.369 28.679 1.00 92.75 98 ARG A O 1
ATOM 796 N N . ALA A 1 99 ? 13.519 19.659 30.676 1.00 95.12 99 ALA A N 1
ATOM 797 C CA . ALA A 1 99 ? 14.509 18.738 30.128 1.00 95.12 99 ALA A CA 1
ATOM 798 C C . ALA A 1 99 ? 13.833 17.582 29.372 1.00 95.12 99 ALA A C 1
ATOM 800 O O . ALA A 1 99 ? 14.209 17.294 28.236 1.00 95.12 99 ALA A O 1
ATOM 801 N N . ILE A 1 100 ? 12.779 16.993 29.947 1.00 94.69 100 ILE A N 1
ATOM 802 C CA . ILE A 1 100 ? 11.962 15.965 29.290 1.00 94.69 100 ILE A CA 1
ATOM 803 C C . ILE A 1 100 ? 11.331 16.525 28.013 1.00 94.69 100 ILE A C 1
ATOM 805 O O . ILE A 1 100 ? 11.434 15.912 26.955 1.00 94.69 100 ILE A O 1
ATOM 809 N N . GLN A 1 101 ? 10.723 17.710 28.070 1.00 90.12 101 GLN A N 1
ATOM 810 C CA . GLN A 1 101 ? 10.097 18.333 26.907 1.00 90.12 101 GLN A CA 1
ATOM 811 C C . GLN A 1 101 ? 11.109 18.614 25.789 1.00 90.12 101 GLN A C 1
ATOM 813 O O . GLN A 1 101 ? 10.825 18.333 24.625 1.00 90.12 101 GLN A O 1
ATOM 818 N N . ALA A 1 102 ? 12.298 19.120 26.124 1.00 92.31 102 ALA A N 1
ATOM 819 C CA . ALA A 1 102 ? 13.375 19.323 25.160 1.00 92.31 102 ALA A CA 1
ATOM 820 C C . ALA A 1 102 ? 13.829 17.993 24.540 1.00 92.31 102 ALA A C 1
ATOM 822 O O . ALA A 1 102 ? 14.004 17.904 23.326 1.00 92.31 102 ALA A O 1
ATOM 823 N N . HIS A 1 103 ? 13.953 16.939 25.349 1.00 94.50 103 HIS A N 1
ATOM 824 C CA . HIS A 1 103 ? 14.290 15.606 24.860 1.00 94.50 103 HIS A CA 1
ATOM 825 C C . HIS A 1 103 ? 13.219 15.049 23.909 1.00 94.50 103 HIS A C 1
ATOM 827 O O . HIS A 1 103 ? 13.551 14.570 22.825 1.00 94.50 103 HIS A O 1
ATOM 833 N N . LEU A 1 104 ? 11.935 15.187 24.254 1.00 90.06 104 LEU A N 1
ATOM 834 C CA . LEU A 1 104 ? 10.815 14.796 23.393 1.00 90.06 104 LEU A CA 1
ATOM 835 C C . LEU A 1 104 ? 10.787 15.593 22.082 1.00 90.06 104 LEU A C 1
ATOM 837 O O . LEU A 1 104 ? 10.455 15.036 21.036 1.00 90.06 104 LEU A O 1
ATOM 841 N N . MET A 1 105 ? 11.139 16.882 22.103 1.00 89.75 105 MET A N 1
ATOM 842 C CA . MET A 1 105 ? 11.279 17.679 20.880 1.00 89.75 105 MET A CA 1
ATOM 843 C C . MET A 1 105 ? 12.403 17.136 19.995 1.00 89.75 105 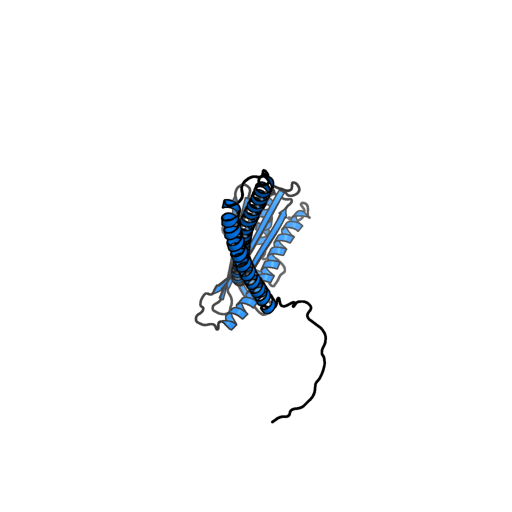MET A C 1
ATOM 845 O O . MET A 1 105 ? 12.171 16.908 18.809 1.00 89.75 105 MET A O 1
ATOM 849 N N . THR A 1 106 ? 13.574 16.845 20.566 1.00 94.31 106 THR A N 1
ATOM 850 C CA . THR A 1 106 ? 14.703 16.239 19.843 1.00 94.31 106 THR A CA 1
ATOM 851 C C . THR A 1 106 ? 14.324 14.888 19.235 1.00 94.31 106 THR A C 1
ATOM 853 O O . THR A 1 106 ? 14.515 14.681 18.036 1.00 94.31 106 THR A O 1
ATOM 856 N N . LEU A 1 107 ? 13.702 13.995 20.009 1.00 88.44 107 LEU A N 1
ATOM 857 C CA . LEU A 1 107 ? 13.218 12.706 19.506 1.00 88.44 107 LEU A CA 1
ATOM 858 C C . LEU A 1 107 ? 12.223 12.880 18.357 1.00 88.44 107 LEU A C 1
ATOM 860 O O . LEU A 1 107 ? 12.352 12.221 17.333 1.00 88.44 107 LEU A O 1
ATOM 864 N N . ASN A 1 108 ? 11.269 13.804 18.475 1.00 80.31 108 ASN A N 1
ATOM 865 C CA . ASN A 1 108 ? 10.322 14.088 17.397 1.00 80.31 108 ASN A CA 1
ATOM 866 C C . ASN A 1 108 ? 11.006 14.624 16.135 1.00 80.31 108 ASN A C 1
ATOM 868 O O . ASN A 1 108 ? 10.598 14.272 15.027 1.00 80.31 108 ASN A O 1
ATOM 872 N N . THR A 1 109 ? 12.037 15.463 16.273 1.00 81.81 109 THR A N 1
ATOM 873 C CA . THR A 1 109 ? 12.814 15.913 15.111 1.00 81.81 109 THR A CA 1
ATOM 874 C C . THR A 1 109 ? 13.561 14.762 14.449 1.00 81.81 109 THR A C 1
ATOM 876 O O . THR A 1 109 ? 13.550 14.667 13.224 1.00 81.81 109 THR A O 1
ATOM 879 N N . GLU A 1 110 ? 14.113 13.840 15.235 1.00 86.50 110 GLU A N 1
ATOM 880 C CA . GLU A 1 110 ? 14.842 12.683 14.723 1.00 86.50 110 GLU A CA 1
ATOM 881 C C . GLU A 1 110 ? 13.904 11.663 14.068 1.00 86.50 110 GLU A C 1
ATOM 883 O O . GLU A 1 11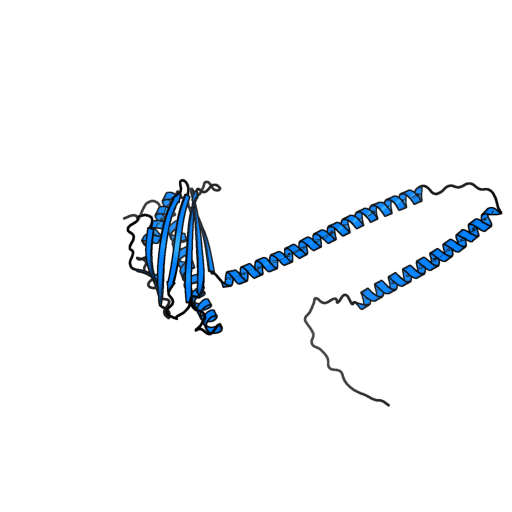0 ? 14.169 11.208 12.960 1.00 86.50 110 GLU A O 1
ATOM 888 N N . ILE A 1 111 ? 12.742 11.395 14.670 1.00 81.56 111 ILE A N 1
ATOM 889 C CA . ILE A 1 111 ? 11.682 10.575 14.068 1.00 81.56 111 ILE A CA 1
ATOM 890 C C . ILE A 1 111 ? 11.247 11.179 12.737 1.00 81.56 111 ILE A C 1
ATOM 892 O O . ILE A 1 111 ? 11.145 10.456 11.749 1.00 81.56 111 ILE A O 1
ATOM 896 N N . ARG A 1 112 ? 11.018 12.497 12.668 1.00 69.62 112 ARG A N 1
ATOM 897 C CA . ARG A 1 112 ? 10.670 13.174 11.408 1.00 69.62 112 ARG A CA 1
ATOM 898 C C . ARG A 1 112 ? 11.797 13.082 10.385 1.00 69.62 112 ARG A C 1
ATOM 900 O O . ARG A 1 112 ? 11.507 12.876 9.211 1.00 69.62 112 ARG A O 1
ATOM 907 N N . ARG A 1 113 ? 13.058 13.203 10.807 1.00 70.19 113 ARG A N 1
ATOM 908 C CA . ARG A 1 113 ? 14.240 13.083 9.942 1.00 70.19 113 ARG A CA 1
ATOM 909 C C . ARG A 1 113 ? 14.352 11.678 9.355 1.00 70.19 113 ARG A C 1
ATOM 911 O O . ARG A 1 113 ? 14.396 11.552 8.136 1.00 70.19 113 ARG A O 1
ATOM 918 N N . VAL A 1 114 ? 14.315 10.649 10.200 1.00 68.81 114 VAL A N 1
ATOM 919 C CA . VAL A 1 114 ? 14.330 9.233 9.799 1.00 68.81 114 VAL A CA 1
ATOM 920 C C . VAL A 1 114 ? 13.120 8.913 8.926 1.00 68.81 114 VAL A C 1
ATOM 922 O O . VAL A 1 114 ? 13.269 8.284 7.886 1.00 68.81 114 VAL A O 1
ATOM 925 N N . SER A 1 115 ? 11.934 9.406 9.286 1.00 60.16 115 SER A N 1
ATOM 926 C CA . SER A 1 115 ? 10.717 9.217 8.490 1.00 60.16 115 SER A CA 1
ATOM 927 C C . SER A 1 115 ? 10.825 9.885 7.127 1.00 60.16 115 SER A C 1
ATOM 929 O O . SER A 1 115 ? 10.405 9.293 6.149 1.00 60.16 115 SER A O 1
ATOM 931 N N . HIS A 1 116 ? 11.402 11.084 7.031 1.00 53.75 116 HIS A N 1
ATOM 932 C CA . HIS A 1 116 ? 11.604 11.797 5.768 1.00 53.75 116 HIS A CA 1
ATOM 933 C C . HIS A 1 116 ? 12.700 11.154 4.904 1.00 53.75 116 HIS A C 1
ATOM 935 O O . HIS A 1 116 ? 12.554 11.052 3.689 1.00 53.75 116 HIS A O 1
ATOM 941 N N . GLU A 1 117 ? 13.787 10.687 5.514 1.00 56.38 117 GLU A N 1
ATOM 942 C CA . GLU A 1 117 ? 14.842 9.918 4.849 1.00 56.38 117 GLU A CA 1
ATOM 943 C C . GLU A 1 117 ? 14.311 8.571 4.332 1.00 56.38 117 GLU A C 1
ATOM 945 O O . GLU A 1 117 ? 14.598 8.181 3.200 1.00 56.38 117 GLU A O 1
ATOM 950 N N . ALA A 1 1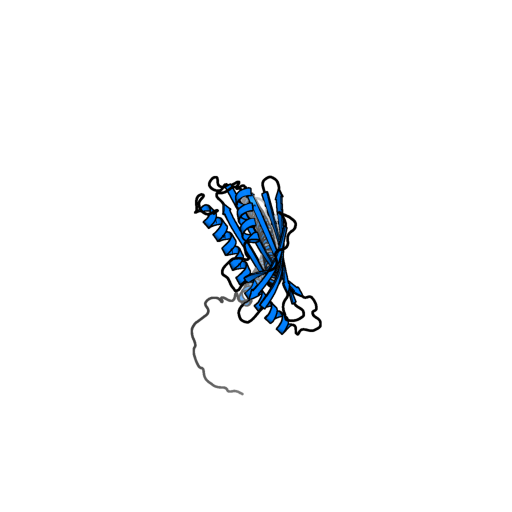18 ? 13.431 7.924 5.097 1.00 54.69 118 ALA A N 1
ATOM 951 C CA . ALA A 1 118 ? 12.691 6.744 4.675 1.00 54.69 118 ALA A CA 1
ATOM 952 C C . ALA A 1 118 ? 11.598 7.073 3.635 1.00 54.69 118 ALA A C 1
ATOM 954 O O . ALA A 1 118 ? 11.416 6.318 2.693 1.00 54.69 118 ALA A O 1
ATOM 955 N N . LEU A 1 119 ? 10.921 8.224 3.696 1.00 51.25 119 LEU A N 1
ATOM 956 C CA . LEU A 1 119 ? 9.939 8.641 2.679 1.00 51.25 119 LEU A CA 1
ATOM 957 C C . LEU A 1 119 ? 10.596 8.954 1.327 1.00 51.25 119 LEU A C 1
ATOM 959 O O . LEU A 1 119 ? 9.976 8.812 0.280 1.00 51.25 119 LEU A O 1
ATOM 963 N N . LYS A 1 120 ? 11.876 9.347 1.310 1.00 57.34 120 LYS A N 1
ATOM 964 C CA . LYS A 1 120 ? 12.663 9.388 0.063 1.00 57.34 120 LYS A CA 1
ATOM 965 C C . LYS A 1 120 ? 12.949 7.984 -0.480 1.00 57.34 120 LYS A C 1
ATOM 967 O O . LYS A 1 120 ? 13.267 7.820 -1.662 1.00 57.34 120 LYS A O 1
ATOM 972 N N . SER A 1 121 ? 12.863 6.961 0.369 1.00 72.25 121 SER A N 1
ATOM 973 C CA . SER A 1 121 ? 13.065 5.561 0.011 1.00 72.25 121 SER A CA 1
ATOM 974 C C . SER A 1 121 ? 11.808 4.826 -0.420 1.00 72.25 121 SER A C 1
ATOM 976 O O . SER A 1 121 ? 11.940 3.799 -1.074 1.00 72.25 121 SER A O 1
ATOM 978 N N . TYR A 1 122 ? 10.610 5.357 -0.179 1.00 79.44 122 TYR A N 1
ATOM 979 C CA . TYR A 1 122 ? 9.388 4.745 -0.685 1.00 79.44 122 TYR A CA 1
ATOM 980 C C . TYR A 1 122 ? 8.224 5.723 -0.824 1.00 79.44 122 TYR A C 1
ATOM 982 O O . TYR A 1 122 ? 8.110 6.697 -0.092 1.00 79.44 122 TYR A O 1
ATOM 990 N N . LEU A 1 123 ? 7.317 5.417 -1.746 1.00 86.19 123 LEU A N 1
ATOM 991 C CA . LEU A 1 123 ? 6.025 6.078 -1.876 1.00 86.19 123 LEU A CA 1
ATOM 992 C C . LEU A 1 123 ? 4.961 5.145 -1.322 1.00 86.19 123 LEU A C 1
ATOM 994 O O . LEU A 1 123 ? 4.914 3.979 -1.702 1.00 86.19 123 LEU A O 1
ATOM 998 N N . GLU A 1 124 ? 4.114 5.655 -0.437 1.00 88.56 124 GLU A N 1
ATOM 999 C CA . GLU A 1 124 ? 2.998 4.904 0.124 1.00 88.56 124 GLU A CA 1
ATOM 1000 C C . GLU A 1 124 ? 1.683 5.623 -0.154 1.00 88.56 124 GLU A C 1
ATOM 1002 O O . GLU A 1 124 ? 1.601 6.851 -0.125 1.00 88.56 124 GLU A O 1
ATOM 1007 N N . THR A 1 125 ? 0.649 4.854 -0.456 1.00 88.00 125 THR A N 1
ATOM 1008 C CA . THR A 1 125 ? -0.714 5.342 -0.621 1.00 88.00 125 THR A CA 1
ATOM 1009 C C . THR A 1 125 ? -1.635 4.424 0.156 1.00 88.00 125 THR A C 1
ATOM 1011 O O . THR A 1 125 ? -1.588 3.209 -0.021 1.00 88.00 125 THR A O 1
ATOM 1014 N N . ASN A 1 126 ? -2.458 5.019 1.016 1.00 90.25 126 ASN A N 1
ATOM 1015 C CA . ASN A 1 126 ? -3.396 4.314 1.876 1.00 90.25 126 ASN A CA 1
ATOM 1016 C C . ASN A 1 126 ? -4.807 4.814 1.584 1.00 90.25 126 ASN A C 1
ATOM 1018 O O . ASN A 1 126 ? -5.021 6.019 1.449 1.00 90.25 126 ASN A O 1
ATOM 1022 N N . THR A 1 127 ? -5.763 3.899 1.515 1.00 90.19 127 THR A N 1
ATOM 1023 C CA . THR A 1 127 ? -7.181 4.210 1.332 1.00 90.19 127 THR A CA 1
ATOM 1024 C C . THR A 1 127 ? -8.005 3.437 2.344 1.00 90.19 127 THR A C 1
ATOM 1026 O O . THR A 1 127 ? -7.726 2.272 2.624 1.00 90.19 127 THR A O 1
ATOM 1029 N N . ILE A 1 128 ? -9.039 4.083 2.870 1.00 91.62 128 ILE A N 1
ATOM 1030 C CA . ILE A 1 128 ? -10.046 3.460 3.724 1.00 91.62 128 ILE A CA 1
ATOM 1031 C C . ILE A 1 128 ? -11.393 3.738 3.070 1.00 91.62 128 ILE A C 1
ATOM 1033 O O . ILE A 1 128 ? -11.722 4.894 2.809 1.00 91.62 128 ILE A O 1
ATOM 1037 N N . THR A 1 129 ? -12.145 2.681 2.795 1.00 90.75 129 THR A N 1
ATOM 1038 C CA . THR A 1 129 ? -13.438 2.753 2.117 1.00 90.75 129 THR A CA 1
ATOM 1039 C C . THR A 1 129 ? -14.461 2.001 2.962 1.00 90.75 129 THR A C 1
ATOM 1041 O O . THR A 1 129 ? -14.439 0.7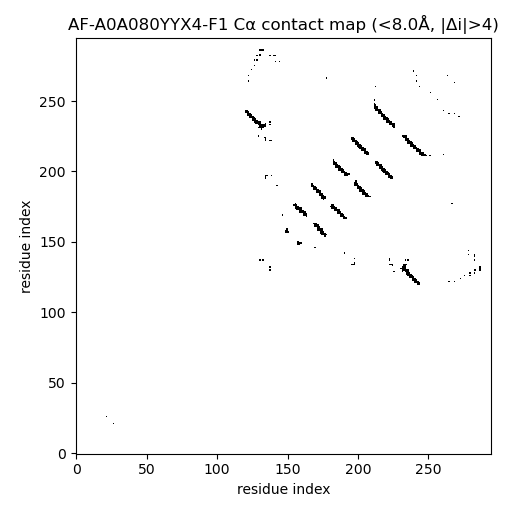68 2.982 1.00 90.75 129 THR A O 1
ATOM 1044 N N . PRO A 1 130 ? -15.316 2.713 3.714 1.00 90.62 130 PRO A N 1
ATOM 1045 C CA . PRO A 1 130 ? -16.471 2.112 4.370 1.00 90.62 130 PRO A CA 1
ATOM 1046 C C . PRO A 1 130 ? -17.435 1.547 3.323 1.00 90.62 130 PRO A C 1
ATOM 1048 O O . PRO A 1 130 ? -17.673 2.179 2.295 1.00 90.62 130 PRO A O 1
ATOM 1051 N N . MET A 1 131 ? -17.988 0.367 3.587 1.00 88.88 131 MET A N 1
ATOM 1052 C CA . MET A 1 131 ? -18.824 -0.379 2.652 1.00 88.88 131 MET A CA 1
ATOM 1053 C C . MET A 1 131 ? -20.156 -0.748 3.297 1.00 88.88 131 MET A C 1
ATOM 1055 O O . MET A 1 131 ? -20.208 -1.275 4.409 1.00 88.88 131 MET A O 1
ATOM 1059 N N . ALA A 1 132 ? -21.253 -0.538 2.572 1.00 87.38 132 ALA A N 1
ATOM 1060 C CA . ALA A 1 132 ? -22.573 -0.987 3.014 1.00 87.38 132 ALA A CA 1
ATOM 1061 C C . ALA A 1 132 ? -22.727 -2.521 2.938 1.00 87.38 132 ALA A C 1
ATOM 1063 O O . ALA A 1 132 ? -23.528 -3.100 3.671 1.00 87.38 132 ALA A O 1
ATOM 1064 N N . CYS A 1 133 ? -21.946 -3.192 2.084 1.00 88.00 133 CYS A N 1
ATOM 1065 C CA . CYS A 1 133 ? -21.989 -4.640 1.884 1.00 88.00 133 CYS A CA 1
ATOM 1066 C C . CYS A 1 133 ? -21.118 -5.426 2.877 1.00 88.00 133 CYS A C 1
ATOM 1068 O O . CYS A 1 133 ? -20.253 -4.875 3.558 1.00 88.00 133 CYS A O 1
ATOM 1070 N N . THR A 1 134 ? -21.325 -6.742 2.922 1.00 90.69 134 THR A N 1
ATOM 1071 C CA . THR A 1 134 ? -20.550 -7.671 3.764 1.00 90.69 134 THR A CA 1
ATOM 1072 C C . THR A 1 134 ? -19.079 -7.767 3.344 1.00 90.69 134 THR A C 1
ATOM 1074 O O . THR A 1 134 ? -18.741 -7.494 2.188 1.00 90.69 134 THR A O 1
ATOM 1077 N N . THR A 1 135 ? -18.219 -8.246 4.254 1.00 91.88 135 THR A N 1
ATOM 1078 C CA . THR A 1 135 ? -16.797 -8.534 3.983 1.00 91.88 135 THR A CA 1
ATOM 1079 C C . THR A 1 135 ? -16.616 -9.389 2.730 1.00 91.88 135 THR A C 1
ATOM 1081 O O . THR A 1 135 ? -15.821 -9.056 1.854 1.00 91.88 135 THR A O 1
ATOM 1084 N N . LYS A 1 136 ? -17.409 -10.460 2.600 1.00 89.81 136 LYS A N 1
ATOM 1085 C CA . LYS A 1 136 ? -17.330 -11.383 1.463 1.00 89.81 136 LYS A CA 1
ATOM 1086 C C . LYS A 1 136 ? -17.684 -10.704 0.139 1.00 89.81 136 LYS A C 1
ATOM 1088 O O . LYS A 1 136 ? -16.968 -10.874 -0.840 1.00 89.81 136 LYS A O 1
ATOM 1093 N N . GLN A 1 137 ? -18.751 -9.906 0.113 1.00 89.31 137 GLN A N 1
ATOM 1094 C CA . GLN A 1 137 ? -19.137 -9.169 -1.092 1.00 89.31 137 GLN A CA 1
ATOM 1095 C C . GLN A 1 137 ? -18.054 -8.167 -1.497 1.00 89.31 137 GLN A C 1
ATOM 1097 O O . GLN A 1 137 ? -17.640 -8.163 -2.650 1.00 89.31 137 GLN A O 1
ATOM 1102 N N . ALA A 1 138 ? -17.536 -7.371 -0.556 1.00 90.94 138 ALA A N 1
ATOM 1103 C CA . ALA A 1 138 ? -16.451 -6.431 -0.839 1.00 90.94 138 ALA A CA 1
ATOM 1104 C C . ALA A 1 138 ? -15.187 -7.145 -1.360 1.00 90.94 138 ALA A C 1
ATOM 1106 O O . ALA A 1 138 ? -14.542 -6.661 -2.294 1.00 90.94 138 ALA A O 1
ATOM 1107 N N . ALA A 1 139 ? -14.865 -8.318 -0.806 1.00 90.69 139 ALA A N 1
ATOM 1108 C CA . ALA A 1 139 ? -13.769 -9.161 -1.273 1.00 90.69 139 ALA A CA 1
ATOM 1109 C C . ALA A 1 139 ? -13.974 -9.646 -2.709 1.00 90.69 139 ALA A C 1
ATOM 1111 O O . ALA A 1 139 ? -13.052 -9.563 -3.519 1.00 90.69 139 ALA A O 1
ATOM 1112 N N . ASP A 1 140 ? -15.174 -10.119 -3.039 1.00 88.62 140 ASP A N 1
ATOM 1113 C CA . ASP A 1 140 ? -15.501 -10.615 -4.374 1.00 88.62 140 ASP A CA 1
ATOM 1114 C C . ASP A 1 140 ? -15.479 -9.488 -5.416 1.00 88.62 140 ASP A C 1
ATOM 1116 O O . ASP A 1 140 ? -14.954 -9.685 -6.514 1.00 88.62 140 ASP A O 1
ATOM 1120 N N . ILE A 1 141 ? -15.947 -8.286 -5.060 1.00 87.25 141 ILE A N 1
ATOM 1121 C CA . ILE A 1 141 ? -15.855 -7.084 -5.904 1.00 87.25 141 ILE A CA 1
ATOM 1122 C C . ILE A 1 141 ? -14.388 -6.757 -6.204 1.00 87.25 141 ILE A C 1
ATOM 1124 O O . ILE A 1 141 ? -13.999 -6.649 -7.368 1.00 87.25 141 ILE A O 1
ATOM 1128 N N . LEU A 1 142 ? -13.546 -6.650 -5.171 1.00 87.94 142 LEU A N 1
ATOM 1129 C CA . LEU A 1 142 ? -12.119 -6.359 -5.344 1.00 87.94 142 LEU A CA 1
ATOM 1130 C C . LEU A 1 142 ? -11.391 -7.445 -6.129 1.00 87.94 142 LEU A C 1
ATOM 1132 O O . LEU A 1 142 ? -10.593 -7.136 -7.015 1.00 87.94 142 LEU A O 1
ATOM 1136 N N . TRP A 1 143 ? -11.671 -8.713 -5.830 1.00 87.31 143 TRP A N 1
ATOM 1137 C CA . TRP A 1 143 ? -11.080 -9.838 -6.542 1.00 87.31 143 TRP A CA 1
ATOM 1138 C C . TRP A 1 143 ? -11.462 -9.819 -8.017 1.00 87.31 143 TRP A C 1
ATOM 1140 O O . TRP A 1 143 ? -10.605 -10.033 -8.873 1.00 87.31 143 TRP A O 1
ATOM 1150 N N . THR A 1 144 ? -12.716 -9.485 -8.321 1.00 82.62 144 THR A N 1
ATOM 1151 C CA . THR A 1 144 ? -13.210 -9.309 -9.688 1.00 82.62 144 THR A CA 1
ATOM 1152 C C . THR A 1 144 ? -12.479 -8.168 -10.383 1.00 82.62 144 THR A C 1
ATOM 1154 O O . THR A 1 144 ? -11.945 -8.378 -11.467 1.00 82.62 144 THR A O 1
ATOM 1157 N N . ILE A 1 145 ? -12.350 -7.000 -9.747 1.00 79.19 145 ILE A N 1
ATOM 1158 C CA . ILE A 1 145 ? -11.622 -5.850 -10.305 1.00 79.19 145 ILE A CA 1
ATOM 1159 C C . ILE A 1 145 ? -10.168 -6.227 -10.612 1.00 79.19 145 ILE A C 1
ATOM 1161 O O . ILE A 1 145 ? -9.715 -6.041 -11.741 1.00 79.19 145 ILE A O 1
ATOM 1165 N N . LEU A 1 146 ? -9.440 -6.825 -9.663 1.00 78.06 146 LEU A N 1
ATOM 1166 C CA . LEU A 1 146 ? -8.059 -7.293 -9.867 1.00 78.06 146 LEU A CA 1
ATOM 1167 C C . LEU A 1 146 ? -7.968 -8.337 -10.992 1.00 78.06 146 LEU A C 1
ATOM 1169 O O . LEU A 1 146 ? -7.060 -8.293 -11.832 1.00 78.06 146 LEU A O 1
ATOM 1173 N N . SER A 1 147 ? -8.958 -9.225 -11.061 1.00 71.38 147 SER A N 1
ATOM 1174 C CA . SER A 1 147 ? -9.088 -10.253 -12.095 1.00 71.38 147 SER A CA 1
ATOM 1175 C C . SER A 1 147 ? -9.594 -9.722 -13.437 1.00 71.38 147 SER A C 1
ATOM 1177 O O . SER A 1 147 ? -9.491 -10.443 -14.420 1.00 71.38 147 SER A O 1
ATOM 1179 N N . GLN A 1 148 ? -10.085 -8.481 -13.536 1.00 67.44 148 GLN A N 1
ATOM 1180 C CA . GLN A 1 148 ? -10.657 -7.875 -14.754 1.00 67.44 148 GLN A CA 1
ATOM 1181 C C . GLN A 1 148 ? -9.957 -6.582 -15.202 1.00 67.44 148 GLN A C 1
ATOM 1183 O O . GLN A 1 148 ? -10.197 -6.114 -16.308 1.00 67.44 148 GLN A O 1
ATOM 1188 N N . LEU A 1 149 ? -8.979 -6.082 -14.435 1.00 62.84 149 LEU A N 1
ATOM 1189 C CA . LEU A 1 149 ? -8.140 -4.889 -14.691 1.00 62.84 149 LEU A CA 1
ATOM 1190 C C . LEU A 1 149 ? -7.398 -4.848 -16.057 1.00 62.84 149 LEU A C 1
ATOM 1192 O O . LEU A 1 149 ? -6.656 -3.914 -16.332 1.00 62.84 149 LEU A O 1
ATOM 1196 N N . SER A 1 150 ? -7.595 -5.849 -16.918 1.00 49.62 150 SER A N 1
ATOM 1197 C CA . SER A 1 150 ? -7.041 -5.996 -18.267 1.00 49.62 150 SER A CA 1
ATOM 1198 C C . SER A 1 150 ? -7.933 -5.426 -19.379 1.00 49.62 150 SER A C 1
ATOM 1200 O O . SER A 1 150 ? -7.441 -5.280 -20.494 1.00 49.62 150 SER A O 1
ATOM 1202 N N . GLU A 1 151 ? -9.217 -5.152 -19.126 1.00 47.94 151 GLU A N 1
ATOM 1203 C CA . GLU A 1 151 ? -10.203 -4.840 -20.186 1.00 47.94 151 GLU A CA 1
ATOM 1204 C C . GLU A 1 151 ? -10.655 -3.370 -20.205 1.00 47.94 151 GLU A C 1
ATOM 1206 O O . GLU A 1 151 ? -11.530 -2.983 -20.975 1.00 47.94 151 GLU A O 1
ATOM 1211 N N . GLY A 1 152 ? -10.045 -2.526 -19.370 1.00 45.72 152 GLY A N 1
ATOM 1212 C CA . GLY A 1 152 ? -10.324 -1.094 -19.342 1.00 45.72 152 GLY A CA 1
ATOM 1213 C C . GLY A 1 152 ? -9.669 -0.349 -20.505 1.00 45.72 152 GLY A C 1
ATOM 1214 O O . GLY A 1 152 ? -8.533 -0.625 -20.879 1.00 45.72 152 GLY A O 1
ATOM 1215 N N . SER A 1 153 ? -10.366 0.661 -21.022 1.00 45.12 153 SER A N 1
ATOM 1216 C CA . SER A 1 153 ? -9.968 1.552 -22.122 1.00 45.12 153 SER A CA 1
ATOM 1217 C C . SER A 1 153 ? -8.725 2.425 -21.863 1.00 45.12 153 SER A C 1
ATOM 1219 O O . SER A 1 153 ? -8.455 3.337 -22.646 1.00 45.12 153 SER A O 1
ATOM 1221 N N . ASP A 1 154 ? -7.994 2.215 -20.763 1.00 57.59 154 ASP A N 1
ATOM 1222 C CA . ASP A 1 154 ? -6.768 2.959 -20.475 1.00 57.59 154 ASP A CA 1
ATOM 1223 C C . ASP A 1 154 ? -5.581 2.306 -21.190 1.00 57.59 154 ASP A C 1
ATOM 1225 O O . ASP A 1 154 ? -4.958 1.357 -20.712 1.00 57.59 154 ASP A O 1
ATOM 1229 N N . ASP A 1 155 ? -5.245 2.864 -22.352 1.00 60.44 155 ASP A N 1
ATOM 1230 C CA . ASP A 1 155 ? -4.140 2.400 -23.188 1.00 60.44 155 ASP A CA 1
ATOM 1231 C C . ASP A 1 155 ? -2.773 2.467 -22.487 1.00 60.44 155 ASP A C 1
ATOM 1233 O O . ASP A 1 155 ? -1.808 1.823 -22.905 1.00 60.44 155 ASP A O 1
ATOM 1237 N N . SER A 1 156 ? -2.694 3.238 -21.398 1.00 61.28 156 SER A N 1
ATOM 1238 C CA . SER A 1 156 ? -1.460 3.500 -20.671 1.00 61.28 156 SER A CA 1
ATOM 1239 C C . SER A 1 156 ? -1.075 2.420 -19.664 1.00 61.28 156 SER A C 1
ATOM 1241 O O . SER A 1 156 ? 0.081 2.408 -19.255 1.00 61.28 156 SER A O 1
ATOM 1243 N N . CYS A 1 157 ? -1.970 1.514 -19.253 1.00 63.16 157 CYS A N 1
ATOM 1244 C CA . CYS A 1 157 ? -1.650 0.442 -18.304 1.00 63.16 157 CYS A CA 1
ATOM 1245 C C . CYS A 1 157 ? -2.444 -0.824 -18.631 1.00 63.16 157 CYS A C 1
ATOM 1247 O O . CYS A 1 157 ? -3.625 -0.921 -18.312 1.00 63.16 157 CYS A O 1
ATOM 1249 N N . ARG A 1 158 ? -1.793 -1.816 -19.248 1.00 66.69 158 ARG A N 1
ATOM 1250 C CA . ARG A 1 158 ? -2.453 -3.069 -19.639 1.00 66.69 158 ARG A CA 1
ATOM 1251 C C . ARG A 1 158 ? -1.870 -4.260 -18.899 1.00 66.69 158 ARG A C 1
ATOM 1253 O O . ARG A 1 158 ? -0.654 -4.452 -18.878 1.00 66.69 158 ARG A O 1
ATOM 1260 N N . PHE A 1 159 ? -2.744 -5.086 -18.340 1.00 68.94 159 PHE A N 1
ATOM 1261 C CA . PHE A 1 159 ? -2.378 -6.392 -17.807 1.00 68.94 159 PHE A CA 1
ATOM 1262 C C . PHE A 1 159 ? -2.318 -7.381 -18.977 1.00 68.94 159 PHE A C 1
ATOM 1264 O O . PHE A 1 159 ? -3.244 -7.479 -19.771 1.00 68.94 159 PHE A O 1
ATOM 1271 N N . VAL A 1 160 ? -1.198 -8.077 -19.131 1.00 63.91 160 VAL A N 1
ATOM 1272 C CA . VAL A 1 160 ? -0.903 -8.983 -20.241 1.00 63.91 160 VAL A CA 1
ATOM 1273 C C . VAL A 1 160 ? -0.611 -10.368 -19.663 1.00 63.91 160 VAL A C 1
ATOM 1275 O O . VAL A 1 160 ? 0.075 -10.489 -18.648 1.00 63.91 160 VAL A O 1
ATOM 1278 N N . ASN A 1 161 ? -1.111 -11.414 -20.325 1.00 59.53 161 ASN A N 1
ATOM 1279 C CA . ASN A 1 161 ? -0.843 -12.820 -20.004 1.00 59.53 161 ASN A CA 1
ATOM 1280 C C . ASN A 1 161 ? -1.196 -13.205 -18.549 1.00 59.53 161 ASN A C 1
ATOM 1282 O O . ASN A 1 161 ? -0.338 -13.243 -17.662 1.00 59.53 161 ASN A O 1
ATOM 1286 N N . ARG A 1 162 ? -2.485 -13.474 -18.309 1.00 66.06 162 ARG A N 1
ATOM 1287 C CA . ARG A 1 162 ? -2.997 -14.004 -17.040 1.00 66.06 162 ARG A CA 1
ATOM 1288 C C . ARG A 1 162 ? -2.942 -15.520 -17.051 1.00 66.06 162 ARG A C 1
ATOM 1290 O O . ARG A 1 162 ? -3.720 -16.155 -17.749 1.00 66.06 162 ARG A O 1
ATOM 1297 N N . ASN A 1 163 ? -2.082 -16.074 -16.208 1.00 60.12 163 ASN A N 1
ATOM 1298 C CA . ASN A 1 163 ? -2.066 -17.498 -15.909 1.00 60.12 163 ASN A CA 1
ATOM 1299 C C . ASN A 1 163 ? -2.264 -17.664 -14.406 1.00 60.12 163 ASN A C 1
ATOM 1301 O O . ASN A 1 163 ? -1.377 -17.314 -13.617 1.00 60.12 163 ASN A O 1
ATOM 1305 N N . SER A 1 164 ? -3.412 -18.209 -14.006 1.00 59.06 164 SER A N 1
ATOM 1306 C CA . SER A 1 164 ? -3.552 -18.759 -12.665 1.00 59.06 164 SER A CA 1
ATOM 1307 C C . SER A 1 164 ? -4.246 -20.118 -12.693 1.00 59.06 164 SER A C 1
ATOM 1309 O O . SER A 1 164 ? -5.373 -20.204 -13.174 1.00 59.06 164 SER A O 1
ATOM 1311 N N . PRO A 1 165 ? -3.594 -21.173 -12.179 1.00 57.03 165 PRO A N 1
ATOM 1312 C CA . PRO A 1 165 ? -4.242 -22.452 -11.914 1.00 57.03 165 PRO A CA 1
ATOM 1313 C C . PRO A 1 165 ? -5.074 -22.443 -10.616 1.00 57.03 165 PRO A C 1
ATOM 1315 O O . PRO A 1 165 ? -5.746 -23.427 -10.333 1.00 57.03 165 PRO A O 1
ATOM 1318 N N . ASP A 1 166 ? -5.014 -21.368 -9.820 1.00 71.88 166 ASP A N 1
ATOM 1319 C CA . ASP A 1 166 ? -5.591 -21.273 -8.475 1.00 71.88 166 ASP A CA 1
ATOM 1320 C C . ASP A 1 166 ? -6.587 -20.103 -8.391 1.00 71.88 166 ASP A C 1
ATOM 1322 O O . ASP A 1 166 ? -6.275 -18.978 -8.788 1.00 71.88 166 ASP A O 1
ATOM 1326 N N . GLN A 1 167 ? -7.780 -20.372 -7.852 1.00 76.56 167 GLN A N 1
ATOM 1327 C CA . GLN A 1 167 ? -8.865 -19.403 -7.677 1.00 76.56 167 GLN A CA 1
ATOM 1328 C C . GLN A 1 167 ? -8.487 -18.244 -6.741 1.00 76.56 167 GLN A C 1
ATOM 1330 O O . GLN A 1 167 ? -9.052 -17.159 -6.872 1.00 76.56 167 GLN A O 1
ATOM 1335 N N . ASN A 1 168 ? -7.510 -18.452 -5.852 1.00 82.88 168 ASN A N 1
ATOM 1336 C CA . ASN A 1 168 ? -7.062 -17.480 -4.852 1.00 82.88 168 ASN A CA 1
ATOM 1337 C C . ASN A 1 168 ? -5.725 -16.822 -5.201 1.00 82.88 168 ASN A C 1
ATOM 1339 O O . ASN A 1 168 ? -5.149 -16.095 -4.386 1.00 82.88 168 ASN A O 1
ATOM 1343 N N . LYS A 1 169 ? -5.224 -17.041 -6.418 1.00 85.62 169 LYS A N 1
ATOM 1344 C CA . LYS A 1 169 ? -3.995 -16.431 -6.916 1.00 85.62 169 LYS A CA 1
ATOM 1345 C C . LYS A 1 169 ? -4.241 -15.788 -8.269 1.00 85.62 169 LYS A C 1
ATOM 1347 O O . LYS A 1 169 ? -4.943 -16.338 -9.106 1.00 85.62 169 LYS A O 1
ATOM 1352 N N . VAL A 1 170 ? -3.619 -14.645 -8.521 1.00 83.38 170 VAL A N 1
ATOM 1353 C CA . VAL A 1 170 ? -3.588 -14.027 -9.850 1.00 83.38 170 VAL A CA 1
ATOM 1354 C C . VAL A 1 170 ? -2.166 -13.596 -10.144 1.00 83.38 170 VAL A C 1
ATOM 1356 O O . VAL A 1 170 ? -1.579 -12.823 -9.392 1.00 83.38 170 VAL A O 1
ATOM 1359 N N . ASN A 1 171 ? -1.616 -14.075 -11.258 1.00 84.00 171 ASN A N 1
ATOM 1360 C CA . ASN A 1 171 ? -0.355 -13.578 -11.795 1.00 84.00 171 ASN A CA 1
ATOM 1361 C C . ASN A 1 171 ? -0.647 -12.827 -13.087 1.00 84.00 171 ASN A C 1
ATOM 1363 O O . ASN A 1 171 ? -1.471 -13.259 -13.898 1.00 84.00 171 ASN A O 1
ATOM 1367 N N . SER A 1 172 ? 0.022 -11.705 -13.303 1.00 80.00 172 SER A N 1
ATOM 1368 C CA . SER A 1 172 ? -0.092 -10.962 -14.553 1.00 80.00 172 SER A CA 1
ATOM 1369 C C . SER A 1 172 ? 1.213 -10.254 -14.862 1.00 80.00 172 SER A C 1
ATOM 1371 O O . SER A 1 172 ? 1.964 -9.868 -13.967 1.00 80.00 172 SER A O 1
ATOM 1373 N N . THR A 1 173 ? 1.484 -10.056 -16.144 1.00 82.88 173 THR A N 1
ATOM 1374 C CA . THR A 1 173 ? 2.451 -9.038 -16.552 1.00 82.88 173 THR A CA 1
ATOM 1375 C C . THR A 1 173 ? 1.711 -7.718 -16.729 1.00 82.88 173 THR A C 1
ATOM 1377 O O . THR A 1 173 ? 0.535 -7.715 -17.066 1.00 82.88 173 THR A O 1
ATOM 1380 N N . VAL A 1 174 ? 2.351 -6.590 -16.459 1.00 81.12 174 VAL A N 1
ATOM 1381 C CA . VAL A 1 174 ? 1.765 -5.257 -16.636 1.00 81.12 174 VAL A CA 1
ATOM 1382 C C . VAL A 1 174 ? 2.658 -4.490 -17.584 1.00 81.12 174 VAL A C 1
ATOM 1384 O O . VAL A 1 174 ? 3.875 -4.487 -17.419 1.00 81.12 174 VAL A O 1
ATOM 1387 N N . ARG A 1 175 ? 2.071 -3.832 -18.576 1.00 81.56 175 ARG A N 1
ATOM 1388 C CA . ARG A 1 175 ? 2.772 -2.889 -19.437 1.00 81.56 175 ARG A CA 1
ATOM 1389 C C . ARG A 1 175 ? 2.213 -1.502 -19.187 1.00 81.56 175 ARG A C 1
ATOM 1391 O O . ARG A 1 175 ? 1.048 -1.247 -19.475 1.00 81.56 175 ARG A O 1
ATOM 1398 N N . LEU A 1 176 ? 3.059 -0.627 -18.662 1.00 80.50 176 LEU A N 1
ATOM 1399 C CA . LEU A 1 176 ? 2.765 0.782 -18.474 1.00 80.50 176 LEU A CA 1
ATOM 1400 C C . LEU A 1 176 ? 3.429 1.592 -19.588 1.00 80.50 176 LEU A C 1
ATOM 1402 O O . LEU A 1 176 ? 4.625 1.446 -19.830 1.00 80.50 176 LEU A O 1
ATOM 1406 N N . HIS A 1 177 ? 2.665 2.455 -20.241 1.00 78.12 177 HIS A N 1
ATOM 1407 C CA . HIS A 1 177 ? 3.125 3.378 -21.263 1.00 78.12 177 HIS A CA 1
ATOM 1408 C C . HIS A 1 177 ? 2.808 4.815 -20.839 1.00 78.12 177 HIS A C 1
ATOM 1410 O O . HIS A 1 177 ? 1.645 5.182 -20.700 1.00 78.12 177 HIS A O 1
ATOM 1416 N N . ASP A 1 178 ? 3.842 5.635 -20.663 1.00 71.44 178 ASP A N 1
ATOM 1417 C CA . ASP A 1 178 ? 3.721 7.058 -20.308 1.00 71.44 178 ASP A CA 1
ATOM 1418 C C . ASP A 1 178 ? 4.284 7.961 -21.418 1.00 71.44 178 ASP A C 1
ATOM 1420 O O . ASP A 1 178 ? 5.071 8.876 -21.179 1.00 71.44 178 ASP A O 1
ATOM 1424 N N . GLY A 1 179 ? 3.963 7.635 -22.677 1.00 71.94 179 GLY A N 1
ATOM 1425 C CA . GLY A 1 179 ? 4.362 8.373 -23.884 1.00 71.94 179 GLY A CA 1
ATOM 1426 C C . GLY A 1 179 ? 5.847 8.256 -24.246 1.00 71.94 179 GLY A C 1
ATOM 1427 O O . GLY A 1 179 ? 6.190 7.900 -25.367 1.00 71.94 179 GLY A O 1
ATOM 1428 N N . ARG A 1 180 ? 6.741 8.555 -23.299 1.00 67.75 180 ARG A N 1
ATOM 1429 C CA . ARG A 1 180 ? 8.205 8.540 -23.467 1.00 67.75 180 ARG A CA 1
ATOM 1430 C C . ARG A 1 180 ? 8.865 7.308 -22.848 1.00 67.75 180 ARG A C 1
ATOM 1432 O O . ARG A 1 180 ? 10.046 7.077 -23.084 1.00 67.75 180 ARG A O 1
ATOM 1439 N N . LEU A 1 181 ? 8.127 6.542 -22.041 1.00 72.69 181 LEU A N 1
ATOM 1440 C CA . LEU A 1 181 ? 8.626 5.386 -21.297 1.00 72.69 181 LEU A CA 1
ATOM 1441 C C . LEU A 1 181 ? 7.639 4.222 -21.382 1.00 72.69 181 LEU A C 1
ATOM 1443 O O . LEU A 1 181 ? 6.444 4.395 -21.148 1.00 72.69 181 LEU A O 1
ATOM 1447 N N . VAL A 1 182 ? 8.171 3.033 -21.670 1.00 77.38 182 VAL A N 1
ATOM 1448 C CA . VAL A 1 182 ? 7.470 1.752 -21.530 1.00 77.38 182 VAL A CA 1
ATOM 1449 C C . VAL A 1 182 ? 8.088 1.015 -20.351 1.00 77.38 182 VAL A C 1
ATOM 1451 O O . VAL A 1 182 ? 9.275 0.687 -20.384 1.00 77.38 182 VAL A O 1
ATOM 1454 N N . LEU A 1 183 ? 7.289 0.733 -19.328 1.00 80.62 183 LEU A N 1
ATOM 1455 C CA . LEU A 1 183 ? 7.684 -0.081 -18.184 1.00 80.62 183 LEU A CA 1
ATOM 1456 C C . LEU A 1 183 ? 6.944 -1.403 -18.237 1.00 80.62 183 LEU A C 1
ATOM 1458 O O . LEU A 1 183 ? 5.728 -1.435 -18.412 1.00 80.62 183 LEU A O 1
ATOM 1462 N N . ASN A 1 184 ? 7.678 -2.493 -18.060 1.00 84.19 184 ASN A N 1
ATOM 1463 C CA . ASN A 1 184 ? 7.070 -3.803 -17.893 1.00 84.19 184 ASN A CA 1
ATOM 1464 C C . ASN A 1 184 ? 7.153 -4.186 -16.421 1.00 84.19 184 ASN A C 1
ATOM 1466 O O . ASN A 1 184 ? 8.144 -3.898 -15.752 1.00 84.19 184 ASN A O 1
ATOM 1470 N N . ALA A 1 185 ? 6.137 -4.858 -15.915 1.00 86.06 185 ALA A N 1
ATOM 1471 C CA . ALA A 1 185 ? 6.147 -5.413 -14.582 1.00 86.06 185 ALA A CA 1
ATOM 1472 C C . ALA A 1 185 ? 5.559 -6.813 -14.559 1.00 86.06 185 ALA A C 1
ATOM 1474 O O . ALA A 1 185 ? 4.866 -7.239 -15.479 1.00 86.06 185 ALA A O 1
ATOM 1475 N N . VAL A 1 186 ? 5.847 -7.521 -13.478 1.00 87.69 186 VAL A N 1
ATOM 1476 C CA . VAL A 1 186 ? 5.171 -8.763 -13.115 1.00 87.69 186 VAL A CA 1
ATOM 1477 C C . VAL A 1 186 ? 4.507 -8.521 -11.776 1.00 87.69 186 VAL A C 1
ATOM 1479 O O . VAL A 1 186 ? 5.181 -8.098 -10.836 1.00 87.69 186 VAL A O 1
ATOM 1482 N N . CYS A 1 187 ? 3.209 -8.775 -11.685 1.00 87.44 187 CYS A N 1
ATOM 1483 C CA . CYS A 1 187 ? 2.459 -8.711 -10.445 1.00 87.44 187 CYS A CA 1
ATOM 1484 C C . CYS A 1 187 ? 1.888 -10.080 -10.080 1.00 87.44 187 CYS A C 1
ATOM 1486 O O . CYS A 1 187 ? 1.531 -10.890 -10.937 1.00 87.44 187 CYS A O 1
ATOM 1488 N N . VAL A 1 188 ? 1.845 -10.330 -8.778 1.00 88.62 188 VAL A N 1
ATOM 1489 C CA . VAL A 1 188 ? 1.277 -11.529 -8.173 1.00 88.62 188 VAL A CA 1
ATOM 1490 C C . VAL A 1 188 ? 0.397 -11.082 -7.023 1.00 88.62 188 VAL A C 1
ATOM 1492 O O . VAL A 1 188 ? 0.871 -10.354 -6.154 1.00 88.62 188 VAL A O 1
ATOM 1495 N N . PHE A 1 189 ? -0.847 -11.539 -7.010 1.00 88.75 189 PHE A N 1
ATOM 1496 C CA . PHE A 1 189 ? -1.809 -11.318 -5.942 1.00 88.75 189 PHE A CA 1
ATOM 1497 C C . PHE A 1 189 ? -2.251 -12.653 -5.354 1.00 88.75 189 PHE A C 1
ATOM 1499 O O . PHE A 1 189 ? -2.433 -13.623 -6.088 1.00 88.75 189 PHE A O 1
ATOM 1506 N N . HIS A 1 190 ? -2.429 -12.680 -4.040 1.00 90.56 190 HIS A N 1
ATOM 1507 C CA . HIS A 1 190 ? -3.029 -13.778 -3.296 1.00 90.56 190 HIS A CA 1
ATOM 1508 C C . HIS A 1 190 ? -4.209 -13.251 -2.486 1.00 90.56 190 HIS A C 1
ATOM 1510 O O . HIS A 1 190 ? -4.159 -12.125 -1.985 1.00 90.56 190 HIS A O 1
ATOM 1516 N N . ARG A 1 191 ? -5.237 -14.081 -2.344 1.00 91.50 191 ARG A N 1
ATOM 1517 C CA . ARG A 1 191 ? -6.393 -13.860 -1.480 1.00 91.50 191 ARG A CA 1
ATOM 1518 C C . ARG A 1 191 ? -6.395 -14.893 -0.357 1.00 91.50 191 ARG A C 1
ATOM 1520 O O . ARG A 1 191 ? -6.194 -16.079 -0.606 1.00 91.50 191 ARG A O 1
ATOM 1527 N N . TYR A 1 192 ? -6.666 -14.430 0.855 1.00 91.12 192 TYR A N 1
ATOM 1528 C CA . TYR A 1 192 ? -6.824 -15.240 2.054 1.00 91.12 192 TYR A CA 1
ATOM 1529 C C . TYR A 1 192 ? -8.154 -14.873 2.707 1.00 91.12 192 TYR A C 1
ATOM 1531 O O . TYR A 1 192 ? -8.340 -13.737 3.135 1.00 91.12 192 TYR A O 1
ATOM 1539 N N . ASP A 1 193 ? -9.085 -15.820 2.754 1.00 90.00 193 ASP A N 1
ATOM 1540 C CA . ASP A 1 193 ? -10.351 -15.650 3.464 1.00 90.00 193 ASP A CA 1
ATOM 1541 C C . ASP A 1 193 ? -10.192 -16.214 4.887 1.00 90.00 193 ASP A C 1
ATOM 1543 O O . ASP A 1 193 ? -10.049 -17.421 5.084 1.00 90.00 193 ASP A O 1
ATOM 1547 N N . GLU A 1 194 ? -10.175 -15.327 5.879 1.00 86.94 194 GLU A N 1
ATOM 1548 C CA . GLU A 1 194 ? -9.928 -15.608 7.294 1.00 86.94 194 GLU A CA 1
ATOM 1549 C C . GLU A 1 194 ? -11.195 -15.361 8.124 1.00 86.94 194 GLU A C 1
ATOM 1551 O O . GLU A 1 194 ? -11.362 -14.285 8.688 1.00 86.94 194 GLU A O 1
ATOM 1556 N N . CYS A 1 195 ? -12.079 -16.354 8.251 1.00 81.50 195 CYS A N 1
ATOM 1557 C CA . CYS A 1 195 ? -13.329 -16.293 9.033 1.00 81.50 195 CYS A CA 1
ATOM 1558 C C . CYS A 1 195 ? -14.167 -15.008 8.815 1.00 81.50 195 CYS A C 1
ATOM 1560 O O . CYS A 1 195 ? -15.058 -14.996 7.973 1.00 81.50 195 CYS A O 1
ATOM 1562 N N . GLU A 1 196 ? -13.885 -13.948 9.578 1.00 85.31 196 GLU A N 1
ATOM 1563 C CA . GLU A 1 196 ? -14.565 -12.644 9.550 1.00 85.31 196 GLU A CA 1
ATOM 1564 C C . GLU A 1 196 ? -13.902 -11.615 8.616 1.00 85.31 196 GLU A C 1
ATOM 1566 O O . GLU A 1 196 ? -14.494 -10.583 8.302 1.00 85.31 196 GLU A O 1
ATOM 1571 N N . HIS A 1 197 ? -12.674 -11.878 8.174 1.00 89.38 197 HIS A N 1
ATOM 1572 C CA . HIS A 1 197 ? -11.832 -10.963 7.415 1.00 89.38 197 HIS A CA 1
ATOM 1573 C C . HIS A 1 197 ? -11.421 -11.579 6.080 1.00 89.38 197 HIS A C 1
ATOM 1575 O O . HIS A 1 197 ? -11.245 -12.788 5.968 1.00 89.38 197 HIS A O 1
ATOM 1581 N N . THR A 1 198 ? -11.184 -10.742 5.075 1.00 93.38 198 THR A N 1
ATOM 1582 C CA . THR A 1 198 ? -10.474 -11.163 3.861 1.00 93.38 198 THR A CA 1
ATOM 1583 C C . THR A 1 198 ? -9.238 -10.300 3.680 1.00 93.38 198 THR A C 1
ATOM 1585 O O . THR A 1 198 ? -9.309 -9.071 3.738 1.00 93.38 198 THR A O 1
ATOM 1588 N N . VAL A 1 199 ? -8.103 -10.946 3.429 1.00 93.69 199 VAL A N 1
ATOM 1589 C CA . VAL A 1 199 ? -6.820 -10.295 3.179 1.00 93.69 199 VAL A CA 1
ATOM 1590 C C . VAL A 1 199 ? -6.393 -10.555 1.741 1.00 93.69 199 VAL A C 1
ATOM 1592 O O . VAL A 1 199 ? -6.284 -11.695 1.296 1.00 93.69 199 VAL A O 1
ATOM 1595 N N . LEU A 1 200 ? -6.111 -9.487 1.004 1.00 92.00 200 LEU A N 1
ATOM 1596 C CA . LEU A 1 200 ? -5.491 -9.551 -0.313 1.00 92.00 200 LEU A CA 1
ATOM 1597 C C . LEU A 1 200 ? -4.062 -9.041 -0.204 1.00 92.00 200 LEU A C 1
ATOM 1599 O O . LEU A 1 200 ? -3.832 -7.958 0.326 1.00 92.00 200 LEU A O 1
ATOM 1603 N N . VAL A 1 201 ? -3.099 -9.790 -0.730 1.00 92.81 201 VAL A N 1
ATOM 1604 C CA . VAL A 1 201 ? -1.683 -9.409 -0.719 1.00 92.81 201 VAL A CA 1
ATOM 1605 C C . VAL A 1 201 ? -1.145 -9.451 -2.134 1.00 92.81 201 VAL A C 1
ATOM 1607 O O . VAL A 1 201 ? -1.265 -10.459 -2.822 1.00 92.81 201 VAL A O 1
ATOM 1610 N N . GLY A 1 202 ? -0.529 -8.358 -2.564 1.00 90.62 202 GLY A N 1
ATOM 1611 C CA . GLY A 1 202 ? 0.065 -8.207 -3.880 1.00 90.62 202 GLY A CA 1
ATOM 1612 C C . GLY A 1 202 ? 1.543 -7.853 -3.817 1.00 90.62 202 GLY A C 1
ATOM 1613 O O . GLY A 1 202 ? 1.995 -7.107 -2.951 1.00 90.62 202 GLY A O 1
ATOM 1614 N N . THR A 1 203 ? 2.315 -8.342 -4.777 1.00 91.50 203 THR A N 1
ATOM 1615 C CA . THR A 1 203 ? 3.675 -7.865 -5.036 1.00 91.50 203 THR A CA 1
ATOM 1616 C C . THR A 1 203 ? 3.842 -7.620 -6.522 1.00 91.50 203 THR A C 1
ATOM 1618 O O . THR A 1 203 ? 3.487 -8.463 -7.339 1.00 91.50 203 THR A O 1
ATOM 1621 N N . THR A 1 204 ? 4.393 -6.465 -6.874 1.00 89.31 204 THR A N 1
ATOM 1622 C CA . THR A 1 204 ? 4.667 -6.051 -8.248 1.00 89.31 204 THR A CA 1
ATOM 1623 C C . THR A 1 204 ? 6.144 -5.736 -8.397 1.00 89.31 204 THR A C 1
ATOM 1625 O O . THR A 1 204 ? 6.699 -4.970 -7.617 1.00 89.31 204 THR A O 1
ATOM 1628 N N . ARG A 1 205 ? 6.798 -6.294 -9.413 1.00 89.88 205 ARG A N 1
ATOM 1629 C CA . ARG A 1 205 ? 8.184 -5.969 -9.760 1.00 89.88 205 ARG A CA 1
ATOM 1630 C C . ARG A 1 205 ? 8.227 -5.259 -11.088 1.00 89.88 205 ARG A C 1
ATOM 1632 O O . ARG A 1 205 ? 7.878 -5.853 -12.101 1.00 89.88 205 ARG A O 1
ATOM 1639 N N . TRP A 1 206 ? 8.696 -4.021 -11.067 1.00 86.31 206 TRP A N 1
ATOM 1640 C CA . TRP A 1 206 ? 8.865 -3.186 -12.244 1.00 86.31 206 TRP A CA 1
ATOM 1641 C C . TRP A 1 206 ? 10.276 -3.354 -12.804 1.00 86.31 206 TRP A C 1
ATOM 1643 O O . TRP A 1 206 ? 11.273 -3.134 -12.107 1.00 86.31 206 TRP A O 1
ATOM 1653 N N . ALA A 1 207 ? 10.341 -3.752 -14.070 1.00 78.94 207 ALA A N 1
ATOM 1654 C CA . ALA A 1 207 ? 11.549 -3.818 -14.869 1.00 78.94 207 ALA A CA 1
ATOM 1655 C C . ALA A 1 207 ? 11.704 -2.509 -15.647 1.00 78.94 207 ALA A C 1
ATOM 1657 O O . ALA A 1 207 ? 10.830 -2.123 -16.429 1.00 78.94 207 ALA A O 1
ATOM 1658 N N . PHE A 1 208 ? 12.826 -1.833 -15.417 1.00 71.81 208 PHE A N 1
ATOM 1659 C CA . PHE A 1 208 ? 13.157 -0.591 -16.095 1.00 71.81 208 PHE A CA 1
ATOM 1660 C C . PHE A 1 208 ? 14.154 -0.858 -17.241 1.00 71.81 208 PHE A C 1
ATOM 1662 O O . PHE A 1 208 ? 15.049 -1.688 -17.064 1.00 71.81 208 PHE A O 1
ATOM 1669 N N . PRO A 1 209 ? 14.019 -0.197 -18.409 1.00 61.53 209 PRO A N 1
ATOM 1670 C CA . PRO A 1 209 ? 14.908 -0.432 -19.551 1.00 61.53 209 PRO A CA 1
ATOM 1671 C C . PRO A 1 209 ? 16.370 -0.031 -19.318 1.00 61.53 209 PRO A C 1
ATOM 1673 O O . PRO A 1 209 ? 17.261 -0.634 -19.910 1.00 61.53 209 PRO A O 1
ATOM 1676 N N . THR A 1 210 ? 16.641 0.974 -18.475 1.00 58.66 210 THR A N 1
ATOM 1677 C CA . THR A 1 210 ? 18.019 1.320 -18.102 1.00 58.66 210 THR A CA 1
ATOM 1678 C C . THR A 1 210 ? 18.540 0.354 -17.040 1.00 58.66 210 THR A C 1
ATOM 1680 O O . THR A 1 210 ? 17.923 0.122 -15.999 1.00 58.66 210 THR A O 1
ATOM 1683 N N . SER A 1 211 ? 19.687 -0.249 -17.335 1.00 55.34 211 SER A N 1
ATOM 1684 C CA . SER A 1 211 ? 20.374 -1.222 -16.489 1.00 55.34 211 SER A CA 1
ATOM 1685 C C . SER A 1 211 ? 20.638 -0.653 -15.092 1.00 55.34 211 SER A C 1
ATOM 1687 O O . SER A 1 211 ? 21.300 0.369 -14.980 1.00 55.34 211 SER A O 1
ATOM 1689 N N . GLY A 1 212 ? 20.136 -1.319 -14.041 1.00 61.28 212 GLY A N 1
ATOM 1690 C CA . GLY A 1 212 ? 20.594 -1.142 -12.651 1.00 61.28 212 GLY A CA 1
ATOM 1691 C C . GLY A 1 212 ? 19.527 -0.810 -11.596 1.00 61.28 212 GLY A C 1
ATOM 1692 O O . GLY A 1 212 ? 19.748 -1.093 -10.414 1.00 61.28 212 GLY A O 1
ATOM 1693 N N . ILE A 1 213 ? 18.352 -0.295 -11.987 1.00 70.31 213 ILE A N 1
ATOM 1694 C CA . ILE A 1 213 ? 17.268 0.060 -11.048 1.00 70.31 213 ILE A CA 1
ATOM 1695 C C . ILE A 1 213 ? 16.052 -0.838 -11.262 1.00 70.31 213 ILE A C 1
ATOM 1697 O O . ILE A 1 213 ? 15.504 -0.922 -12.360 1.00 70.31 213 ILE A O 1
ATOM 1701 N N . ARG A 1 214 ? 15.589 -1.478 -10.190 1.00 77.94 214 ARG A N 1
ATOM 1702 C CA . ARG A 1 214 ? 14.285 -2.147 -10.146 1.00 77.94 214 ARG A CA 1
ATOM 1703 C C . ARG A 1 214 ? 13.398 -1.450 -9.132 1.00 77.94 214 ARG A C 1
ATOM 1705 O O . ARG A 1 214 ? 13.906 -0.828 -8.207 1.00 77.94 214 ARG A O 1
ATOM 1712 N N . PHE A 1 215 ? 12.086 -1.557 -9.289 1.00 84.19 215 PHE A N 1
ATOM 1713 C CA . PHE A 1 215 ? 11.148 -1.092 -8.269 1.00 84.19 215 PHE A CA 1
ATOM 1714 C C . PHE A 1 215 ? 10.254 -2.237 -7.830 1.00 84.19 215 PHE A C 1
ATOM 1716 O O . PHE A 1 215 ? 9.835 -3.063 -8.643 1.00 84.19 215 PHE A O 1
ATOM 1723 N N . GLU A 1 216 ? 9.970 -2.284 -6.537 1.00 89.19 216 GLU A N 1
ATOM 1724 C CA . GLU A 1 216 ? 9.108 -3.282 -5.926 1.00 89.19 216 GLU A CA 1
ATOM 1725 C C . GLU A 1 216 ? 7.914 -2.569 -5.289 1.00 89.19 216 GLU A C 1
ATOM 1727 O O . GLU A 1 216 ? 8.064 -1.682 -4.450 1.00 89.19 216 GLU A O 1
ATOM 1732 N N . GLY A 1 217 ? 6.723 -2.920 -5.758 1.00 89.44 217 GLY A N 1
ATOM 1733 C CA . GLY A 1 217 ? 5.446 -2.501 -5.212 1.00 89.44 217 GLY A CA 1
ATOM 1734 C C . GLY A 1 217 ? 4.891 -3.599 -4.321 1.00 89.44 217 GLY A C 1
ATOM 1735 O O . GLY A 1 217 ? 4.807 -4.746 -4.751 1.00 89.44 217 GLY A O 1
ATOM 1736 N N . HIS A 1 218 ? 4.488 -3.259 -3.108 1.00 91.75 218 HIS A N 1
ATOM 1737 C CA . HIS A 1 218 ? 3.789 -4.155 -2.197 1.00 91.75 218 HIS A CA 1
ATOM 1738 C C . HIS A 1 218 ? 2.389 -3.609 -1.983 1.00 91.75 218 HIS A C 1
ATOM 1740 O O . HIS A 1 218 ? 2.223 -2.425 -1.708 1.00 91.75 218 HIS A O 1
ATOM 1746 N N . HIS A 1 219 ? 1.393 -4.467 -2.127 1.00 90.06 219 HIS A N 1
ATOM 1747 C CA . HIS A 1 219 ? 0.000 -4.134 -1.910 1.00 90.06 219 HIS A CA 1
ATOM 1748 C C . HIS A 1 219 ? -0.547 -5.021 -0.806 1.00 90.06 219 HIS A C 1
ATOM 1750 O O . HIS A 1 219 ? -0.305 -6.226 -0.810 1.00 90.06 219 HIS A O 1
ATOM 1756 N N . TRP A 1 220 ? -1.321 -4.446 0.098 1.00 93.81 220 TRP A N 1
ATOM 1757 C CA . TRP A 1 220 ? -2.210 -5.233 0.931 1.00 93.81 220 TRP A CA 1
ATOM 1758 C C . TRP A 1 220 ? -3.572 -4.564 0.992 1.00 93.81 220 TRP A C 1
ATOM 1760 O O . TRP A 1 220 ? -3.672 -3.339 0.942 1.00 93.81 220 TRP A O 1
ATOM 1770 N N . THR A 1 221 ? -4.611 -5.379 1.091 1.00 94.00 221 THR A N 1
ATOM 1771 C CA . THR A 1 221 ? -5.960 -4.941 1.415 1.00 94.00 221 THR A CA 1
ATOM 1772 C C . THR A 1 221 ? -6.514 -5.839 2.504 1.00 94.00 221 THR A C 1
ATOM 1774 O O . THR A 1 221 ? -6.476 -7.056 2.364 1.00 94.00 221 THR A O 1
ATOM 1777 N N . VAL A 1 222 ? -7.018 -5.240 3.576 1.00 94.62 222 VAL A N 1
ATOM 1778 C CA . VAL A 1 222 ? -7.740 -5.923 4.647 1.00 94.62 222 VAL A CA 1
ATOM 1779 C C . VAL A 1 222 ? -9.191 -5.484 4.576 1.00 94.62 222 VAL A C 1
ATOM 1781 O O . VAL A 1 222 ? -9.484 -4.289 4.530 1.00 94.62 222 VAL A O 1
ATOM 1784 N N . ILE A 1 223 ? -10.088 -6.458 4.552 1.00 94.31 223 ILE A N 1
ATOM 1785 C CA . ILE A 1 223 ? -11.527 -6.246 4.561 1.00 94.31 223 ILE A CA 1
ATOM 1786 C C . ILE A 1 223 ? -12.046 -6.830 5.863 1.00 94.31 223 ILE A C 1
ATOM 1788 O O . ILE A 1 223 ? -11.860 -8.019 6.117 1.00 94.31 223 ILE A O 1
ATOM 1792 N N . SER A 1 224 ? -12.653 -5.988 6.690 1.00 93.56 224 SER A N 1
ATOM 1793 C CA . SER A 1 224 ? -13.125 -6.345 8.026 1.00 93.56 224 SER A CA 1
ATOM 1794 C C . SER A 1 224 ? -14.582 -5.937 8.228 1.00 93.56 224 SER A C 1
ATOM 1796 O O . SER A 1 224 ? -15.046 -5.005 7.569 1.00 93.56 224 SER A O 1
ATOM 1798 N N . PRO A 1 225 ? -15.321 -6.574 9.151 1.00 91.12 225 PRO A N 1
ATOM 1799 C CA . PRO A 1 225 ? -16.627 -6.085 9.564 1.00 91.12 225 PRO A CA 1
ATOM 1800 C C . PRO A 1 225 ? -16.486 -4.731 10.267 1.00 91.12 225 PRO A C 1
ATOM 1802 O O . PRO A 1 225 ? -15.539 -4.498 11.026 1.00 91.12 225 PRO A O 1
ATOM 1805 N N . THR A 1 226 ? -17.445 -3.834 10.052 1.00 84.50 226 THR A N 1
ATOM 1806 C CA . THR A 1 226 ? -17.474 -2.561 10.780 1.00 84.50 226 THR A CA 1
ATOM 1807 C C . THR A 1 226 ? -17.980 -2.794 12.202 1.00 84.50 226 THR A C 1
ATOM 1809 O O . THR A 1 226 ? -19.079 -3.303 12.398 1.00 84.50 226 THR A O 1
ATOM 1812 N N . LEU A 1 227 ? -17.207 -2.379 13.211 1.00 76.19 227 LEU A N 1
ATOM 1813 C CA . LEU A 1 227 ? -17.604 -2.484 14.626 1.00 76.19 227 LEU A CA 1
ATOM 1814 C C . LEU A 1 227 ? -18.236 -1.199 15.188 1.00 76.19 227 LEU A C 1
ATOM 1816 O O . LEU A 1 227 ? -18.712 -1.195 16.320 1.00 76.19 227 LEU A O 1
ATOM 1820 N N . SER A 1 228 ? -18.181 -0.092 14.443 1.00 67.62 228 SER A N 1
ATOM 1821 C CA . SER A 1 228 ? -18.391 1.256 14.994 1.00 67.62 228 SER A CA 1
ATOM 1822 C C . SER A 1 228 ? -19.593 2.016 14.428 1.00 67.62 228 SER A C 1
ATOM 1824 O O . SER A 1 228 ? -20.135 2.861 15.133 1.00 67.62 228 SER A O 1
ATOM 1826 N N . ASP A 1 229 ? -20.022 1.734 13.196 1.00 71.62 229 ASP A N 1
ATOM 1827 C CA . ASP A 1 229 ? -21.154 2.403 12.544 1.00 71.62 229 ASP A CA 1
ATOM 1828 C C . ASP A 1 229 ? -22.126 1.349 11.987 1.00 71.62 229 ASP A C 1
ATOM 1830 O O . ASP A 1 229 ? -21.735 0.598 11.092 1.00 71.62 229 ASP A O 1
ATOM 1834 N N . PRO A 1 230 ? -23.380 1.284 12.478 1.00 70.19 230 PRO A N 1
ATOM 1835 C CA . PRO A 1 230 ? -24.392 0.348 11.984 1.00 70.19 230 PRO A CA 1
ATOM 1836 C C . PRO A 1 230 ? -24.769 0.548 10.510 1.00 70.19 230 PRO A C 1
ATOM 1838 O O . PRO A 1 230 ? -25.389 -0.331 9.916 1.00 70.19 230 PRO A O 1
ATOM 1841 N N . SER A 1 231 ? -24.440 1.704 9.927 1.00 76.12 231 SER A N 1
ATOM 1842 C CA . SER A 1 231 ? -24.767 2.059 8.541 1.00 76.12 231 SER A CA 1
ATOM 1843 C C . SER A 1 231 ? -23.864 1.357 7.519 1.00 76.12 231 SER A C 1
ATOM 1845 O O . SER A 1 231 ? -24.199 1.311 6.336 1.00 76.12 231 SER A O 1
ATOM 1847 N N . TYR A 1 232 ? -22.730 0.801 7.960 1.00 81.56 232 TYR A N 1
ATOM 1848 C CA . TYR A 1 232 ? -21.770 0.093 7.115 1.00 81.56 232 TYR A CA 1
ATOM 1849 C C . TYR A 1 232 ? -21.566 -1.327 7.633 1.00 81.56 232 TYR A C 1
ATOM 1851 O O . TYR A 1 232 ? -21.343 -1.530 8.821 1.00 81.56 232 TYR A O 1
ATOM 1859 N N . SER A 1 233 ? -21.575 -2.313 6.739 1.00 85.00 233 SER A N 1
ATOM 1860 C CA . SER A 1 233 ? -21.383 -3.717 7.120 1.00 85.00 233 SER A CA 1
ATOM 1861 C C . SER A 1 233 ? -19.909 -4.137 7.092 1.00 85.00 233 SER A C 1
ATOM 1863 O O . SER A 1 233 ? -19.534 -5.082 7.783 1.00 85.00 233 SER A O 1
ATOM 1865 N N . SER A 1 234 ? -19.055 -3.450 6.324 1.00 91.75 234 SER A N 1
ATOM 1866 C CA . SER A 1 234 ? -17.611 -3.720 6.293 1.00 91.75 234 SER A CA 1
ATOM 1867 C C . SER A 1 234 ? -16.763 -2.475 6.015 1.00 91.75 234 SER A C 1
ATOM 1869 O O . SER A 1 234 ? -17.265 -1.435 5.587 1.00 91.75 234 SER A O 1
ATOM 1871 N N . VAL A 1 235 ? -15.456 -2.578 6.257 1.00 92.25 235 VAL A N 1
ATOM 1872 C CA . VAL A 1 235 ? -14.444 -1.567 5.940 1.00 92.25 235 VAL A CA 1
ATOM 1873 C C . VAL A 1 235 ? -13.355 -2.209 5.092 1.00 92.25 235 VAL A C 1
ATOM 1875 O O . VAL A 1 235 ? -12.787 -3.232 5.464 1.00 92.25 235 VAL A O 1
ATOM 1878 N N . VAL A 1 236 ? -13.033 -1.578 3.964 1.00 92.88 236 VAL A N 1
ATOM 1879 C CA . VAL A 1 236 ? -11.914 -1.960 3.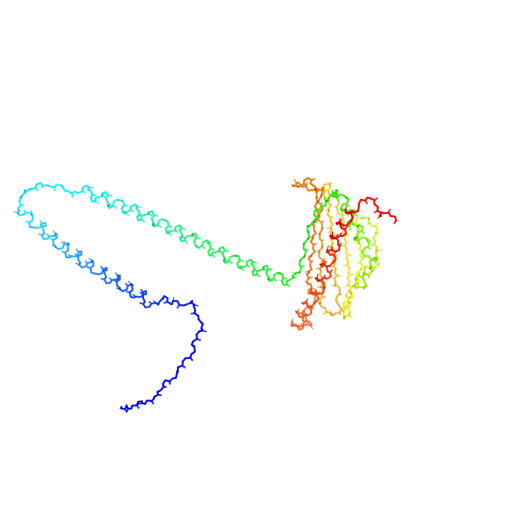098 1.00 92.88 236 VAL A CA 1
ATOM 1880 C C . VAL A 1 236 ? -10.752 -1.011 3.358 1.00 92.88 236 VAL A C 1
ATOM 1882 O O . VAL A 1 236 ? -10.852 0.191 3.105 1.00 92.88 236 VAL A O 1
ATOM 1885 N N . GLN A 1 237 ? -9.635 -1.543 3.839 1.00 93.75 237 GLN A N 1
ATOM 1886 C CA . GLN A 1 237 ? -8.402 -0.794 4.059 1.00 93.75 237 GLN A CA 1
ATOM 1887 C C . GLN A 1 237 ? -7.331 -1.302 3.110 1.00 93.75 237 GLN A C 1
ATOM 1889 O O . GLN A 1 237 ? -6.941 -2.461 3.195 1.00 93.75 237 GLN A O 1
ATOM 1894 N N . SER A 1 238 ? -6.831 -0.439 2.235 1.00 92.31 238 SER A N 1
ATOM 1895 C CA . SER A 1 238 ? -5.803 -0.798 1.262 1.00 92.31 238 SER A CA 1
ATOM 1896 C C . SER A 1 238 ? -4.568 0.067 1.427 1.00 92.31 238 SER A C 1
ATOM 1898 O O . SER A 1 238 ? -4.659 1.271 1.661 1.00 92.31 238 SER A O 1
ATOM 1900 N N . CYS A 1 239 ? -3.411 -0.542 1.222 1.00 91.81 239 CYS A N 1
ATOM 1901 C CA . CYS A 1 239 ? -2.118 0.114 1.167 1.00 91.81 239 CYS A CA 1
ATOM 1902 C C . CYS A 1 239 ? -1.385 -0.333 -0.091 1.00 91.81 239 CYS A C 1
ATOM 1904 O O . CYS A 1 239 ? -1.410 -1.508 -0.470 1.00 91.81 239 CYS A O 1
ATOM 1906 N N . TYR A 1 240 ? -0.698 0.602 -0.728 1.00 90.62 240 TYR A N 1
ATOM 1907 C CA . TYR A 1 240 ? 0.296 0.316 -1.743 1.00 90.62 240 TYR A CA 1
ATOM 1908 C C . TYR A 1 240 ? 1.589 1.044 -1.406 1.00 90.62 240 TYR A C 1
ATOM 1910 O O . TYR A 1 240 ? 1.591 2.259 -1.219 1.00 90.62 240 TYR A O 1
ATOM 1918 N N . ARG A 1 241 ? 2.697 0.307 -1.377 1.00 90.62 241 ARG A N 1
ATOM 1919 C CA . ARG A 1 241 ? 4.032 0.820 -1.087 1.00 90.62 241 ARG A CA 1
ATOM 1920 C C . ARG A 1 241 ? 4.985 0.509 -2.232 1.00 90.62 241 ARG A C 1
ATOM 1922 O O . ARG A 1 241 ? 5.278 -0.652 -2.496 1.00 90.62 241 ARG A O 1
ATOM 1929 N N . LEU A 1 242 ? 5.513 1.543 -2.872 1.00 89.12 242 LEU A N 1
ATOM 1930 C CA . LEU A 1 242 ? 6.510 1.469 -3.935 1.00 89.12 242 LEU A CA 1
ATOM 1931 C C . LEU A 1 242 ? 7.896 1.800 -3.393 1.00 89.12 242 LEU A C 1
ATOM 1933 O O . LEU A 1 242 ? 8.081 2.863 -2.809 1.00 89.12 242 LEU A O 1
ATOM 1937 N N . GLN A 1 243 ? 8.875 0.935 -3.641 1.00 86.44 243 GLN A N 1
ATOM 1938 C CA . GLN A 1 243 ? 10.255 1.131 -3.200 1.00 86.44 243 GLN A CA 1
ATOM 1939 C C . GLN A 1 243 ? 11.236 0.884 -4.357 1.00 86.44 243 GLN A C 1
ATOM 1941 O O . GLN A 1 243 ? 11.029 -0.043 -5.144 1.00 86.44 243 GLN A O 1
ATOM 1946 N N . PRO A 1 244 ? 12.319 1.667 -4.482 1.00 81.31 244 PRO A N 1
ATOM 1947 C CA . PRO A 1 244 ? 13.427 1.357 -5.364 1.00 81.31 244 PRO A CA 1
ATOM 1948 C C . PRO A 1 244 ? 14.284 0.236 -4.769 1.00 81.31 244 PRO A C 1
ATOM 1950 O O . PRO A 1 244 ? 14.554 0.184 -3.571 1.00 81.31 244 PRO A O 1
ATOM 1953 N N . LYS A 1 245 ? 14.772 -0.632 -5.646 1.00 75.81 245 LYS A N 1
ATOM 1954 C CA . LYS A 1 245 ? 15.690 -1.731 -5.366 1.00 75.81 245 LYS A CA 1
ATOM 1955 C C . LYS A 1 245 ? 16.877 -1.605 -6.318 1.00 75.81 245 LYS A C 1
ATOM 1957 O O . LYS A 1 245 ? 16.814 -2.015 -7.481 1.00 75.81 245 LYS A O 1
ATOM 1962 N N . VAL A 1 246 ? 17.952 -0.985 -5.836 1.00 67.25 246 VAL A N 1
ATOM 1963 C CA . VAL A 1 246 ? 19.202 -0.842 -6.595 1.00 67.25 246 VAL A CA 1
ATOM 1964 C C . VAL A 1 246 ? 19.835 -2.224 -6.703 1.00 67.25 246 VAL A C 1
ATOM 1966 O O . VAL A 1 246 ? 20.062 -2.881 -5.692 1.00 67.25 246 VAL A O 1
ATOM 1969 N N . THR A 1 247 ? 20.027 -2.704 -7.929 1.00 59.12 247 THR A N 1
ATOM 1970 C CA . THR A 1 247 ? 20.518 -4.069 -8.170 1.00 59.12 247 THR A CA 1
ATOM 1971 C C . THR A 1 247 ? 22.015 -4.095 -8.451 1.00 59.12 247 THR A C 1
ATOM 1973 O O . THR A 1 247 ? 22.662 -5.063 -8.074 1.00 59.12 247 THR A O 1
ATOM 1976 N N . ASP A 1 248 ? 22.568 -3.049 -9.069 1.00 56.28 248 ASP A N 1
ATOM 1977 C CA . ASP A 1 248 ? 24.004 -2.979 -9.334 1.00 56.28 248 ASP A CA 1
ATOM 1978 C C . ASP A 1 248 ? 24.456 -1.514 -9.439 1.00 56.28 248 ASP A C 1
ATOM 1980 O O . ASP A 1 248 ? 24.185 -0.827 -10.424 1.00 56.28 248 ASP A O 1
ATOM 1984 N N . ALA A 1 249 ? 25.066 -0.998 -8.370 1.00 53.72 249 ALA A N 1
ATOM 1985 C CA . ALA A 1 249 ? 25.464 0.408 -8.250 1.00 53.72 249 ALA A CA 1
ATOM 1986 C C . ALA A 1 249 ? 26.816 0.716 -8.925 1.00 53.72 249 ALA A C 1
ATOM 1988 O O . ALA A 1 249 ? 27.249 1.865 -8.930 1.00 53.72 249 ALA A O 1
ATOM 1989 N N . ALA A 1 250 ? 27.496 -0.294 -9.478 1.00 55.75 250 ALA A N 1
ATOM 1990 C CA . ALA A 1 250 ? 28.882 -0.179 -9.929 1.00 55.75 250 ALA A CA 1
ATOM 1991 C C . ALA A 1 250 ? 29.071 0.581 -11.259 1.00 55.75 250 ALA A C 1
ATOM 1993 O O . ALA A 1 250 ? 30.201 0.925 -11.596 1.00 55.75 250 ALA A O 1
ATOM 1994 N N . SER A 1 251 ? 28.000 0.852 -12.018 1.00 54.75 251 SER A N 1
ATOM 1995 C CA . SER A 1 251 ? 28.088 1.393 -13.389 1.00 54.75 251 SER A CA 1
ATOM 1996 C C . SER A 1 251 ? 27.375 2.732 -13.631 1.00 54.75 251 SER A C 1
ATOM 1998 O O . SER A 1 251 ? 27.424 3.235 -14.752 1.00 54.75 251 SER A O 1
ATOM 2000 N N . ILE A 1 252 ? 26.730 3.338 -12.621 1.00 57.59 252 ILE A N 1
ATOM 2001 C CA . ILE A 1 252 ? 25.880 4.533 -12.804 1.00 57.59 252 ILE A CA 1
ATOM 2002 C C . ILE A 1 252 ? 26.360 5.688 -11.923 1.00 57.59 252 ILE A C 1
ATOM 2004 O O . ILE A 1 252 ? 26.587 5.516 -10.725 1.00 57.59 252 ILE A O 1
ATOM 2008 N N . LEU A 1 253 ? 26.463 6.886 -12.503 1.00 60.06 253 LEU A N 1
ATOM 2009 C CA . LEU A 1 253 ? 26.775 8.106 -11.763 1.00 60.06 253 LEU A CA 1
ATOM 2010 C C . LEU A 1 253 ? 25.643 8.413 -10.747 1.00 60.06 253 LEU A C 1
ATOM 2012 O O . LEU A 1 253 ? 24.473 8.437 -11.139 1.00 60.06 253 LEU A O 1
ATOM 2016 N N . PRO A 1 254 ? 25.939 8.689 -9.459 1.00 62.19 254 PRO A N 1
ATOM 2017 C CA . PRO A 1 254 ? 24.915 8.848 -8.413 1.00 62.19 254 PRO A CA 1
ATOM 2018 C C . PRO A 1 254 ? 23.838 9.909 -8.702 1.00 62.19 254 PRO A C 1
ATOM 2020 O O . PRO A 1 254 ? 22.684 9.756 -8.305 1.00 62.19 254 PRO A O 1
ATOM 2023 N N . THR A 1 255 ? 24.195 10.976 -9.421 1.00 62.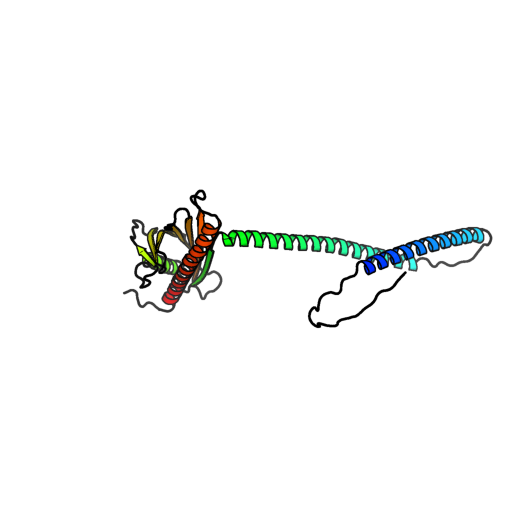97 255 THR A N 1
ATOM 2024 C CA . THR A 1 255 ? 23.281 12.076 -9.775 1.00 62.97 255 THR A CA 1
ATOM 2025 C C . THR A 1 255 ? 22.240 11.668 -10.822 1.00 62.97 255 THR A C 1
ATOM 2027 O O . THR A 1 255 ? 21.069 12.054 -10.728 1.00 62.97 255 THR A O 1
ATOM 2030 N N . ASP A 1 256 ? 22.641 10.850 -11.795 1.00 64.31 256 ASP A N 1
ATOM 2031 C CA . ASP A 1 256 ? 21.754 10.350 -12.850 1.00 64.31 256 ASP A CA 1
ATOM 2032 C C . ASP A 1 256 ? 20.802 9.285 -12.296 1.00 64.31 256 ASP A C 1
ATOM 2034 O O . ASP A 1 256 ? 19.630 9.226 -12.672 1.00 64.31 256 ASP A O 1
ATOM 2038 N N . LEU A 1 257 ? 21.282 8.502 -11.323 1.00 68.12 257 LEU A N 1
ATOM 2039 C CA . LEU A 1 257 ? 20.497 7.517 -10.586 1.00 68.12 257 LEU A CA 1
ATOM 2040 C C . LEU A 1 257 ? 19.352 8.166 -9.795 1.00 68.12 257 LEU A C 1
ATOM 2042 O O . LEU A 1 257 ? 18.208 7.723 -9.897 1.00 68.12 257 LEU A O 1
ATOM 2046 N N . GLU A 1 258 ? 19.635 9.222 -9.029 1.00 71.94 258 GLU A N 1
ATOM 2047 C CA . GLU A 1 258 ? 18.619 9.915 -8.223 1.00 71.94 258 GLU A CA 1
ATOM 2048 C C . GLU A 1 258 ? 17.601 10.668 -9.092 1.00 71.94 258 GLU A C 1
ATOM 2050 O O . GLU A 1 258 ? 16.400 10.639 -8.812 1.00 71.94 258 GLU A O 1
ATOM 2055 N N . SER A 1 259 ? 18.046 11.264 -10.202 1.00 72.56 259 SER A N 1
ATOM 2056 C CA . SER A 1 259 ? 17.152 11.926 -11.162 1.00 72.56 259 SER A CA 1
ATOM 2057 C C . SER A 1 259 ? 16.220 10.926 -11.856 1.00 72.56 259 SER A C 1
ATOM 2059 O O . SER A 1 259 ? 15.006 11.145 -11.925 1.00 72.56 259 SER A O 1
ATOM 2061 N N . ALA A 1 260 ? 16.760 9.789 -12.312 1.00 72.81 260 ALA A N 1
ATOM 2062 C CA . ALA A 1 260 ? 15.969 8.706 -12.894 1.00 72.81 260 ALA A CA 1
ATOM 2063 C C . ALA A 1 260 ? 14.990 8.119 -11.868 1.00 72.81 260 ALA A C 1
ATOM 2065 O O . ALA A 1 260 ? 13.809 7.933 -12.163 1.00 72.81 260 ALA A O 1
ATOM 2066 N N . ARG A 1 261 ? 15.444 7.895 -10.633 1.00 76.88 261 ARG A N 1
ATOM 2067 C CA . ARG A 1 261 ? 14.609 7.407 -9.533 1.00 76.88 261 ARG A CA 1
ATOM 2068 C C . ARG A 1 261 ? 13.441 8.340 -9.239 1.00 76.88 261 ARG A C 1
ATOM 2070 O O . ARG A 1 261 ? 12.313 7.863 -9.151 1.00 76.88 261 ARG A O 1
ATOM 2077 N N . GLY A 1 262 ? 13.686 9.642 -9.102 1.00 78.38 262 GLY A N 1
ATOM 2078 C CA . GLY A 1 262 ? 12.637 10.627 -8.835 1.00 78.38 262 GLY A CA 1
ATOM 2079 C C . GLY A 1 262 ? 11.577 10.662 -9.937 1.00 78.38 262 GLY A C 1
ATOM 2080 O O . GLY A 1 262 ? 10.379 10.655 -9.648 1.00 78.38 262 GLY A O 1
ATOM 2081 N N . LEU A 1 263 ? 12.009 10.611 -11.201 1.00 78.94 263 LEU A N 1
ATOM 2082 C CA . LEU A 1 263 ? 11.112 10.564 -12.354 1.00 78.94 263 LEU A CA 1
ATOM 2083 C C . LEU A 1 263 ? 10.243 9.296 -12.349 1.00 78.94 263 LEU A C 1
ATOM 2085 O O . LEU A 1 263 ? 9.023 9.387 -12.486 1.00 78.94 263 LEU A O 1
ATOM 2089 N N . VAL A 1 264 ? 10.841 8.124 -12.118 1.00 77.44 264 VAL A N 1
ATOM 2090 C CA . VAL A 1 264 ? 10.110 6.846 -12.103 1.00 77.44 264 VAL A CA 1
ATOM 2091 C C . VAL A 1 264 ? 9.153 6.750 -10.921 1.00 77.44 264 VAL A C 1
ATOM 2093 O O . VAL A 1 264 ? 8.001 6.359 -11.105 1.00 77.44 264 VAL A O 1
ATOM 2096 N N . MET A 1 265 ? 9.585 7.160 -9.726 1.00 83.06 265 MET A N 1
ATOM 2097 C CA . MET A 1 265 ? 8.719 7.229 -8.546 1.00 83.06 265 MET A CA 1
ATOM 2098 C C . MET A 1 265 ? 7.530 8.165 -8.780 1.00 83.06 265 MET A C 1
ATOM 2100 O O . MET A 1 265 ? 6.418 7.845 -8.368 1.00 83.06 265 MET A O 1
ATOM 2104 N N . GLY A 1 266 ? 7.733 9.284 -9.482 1.00 83.50 266 GLY A N 1
ATOM 2105 C CA . GLY A 1 266 ? 6.660 10.206 -9.848 1.00 83.50 266 GLY A CA 1
ATOM 2106 C C . GLY A 1 266 ? 5.644 9.601 -10.822 1.00 83.50 266 GLY A C 1
ATOM 2107 O O . GLY A 1 266 ? 4.440 9.737 -10.604 1.00 83.50 266 GLY A O 1
ATOM 2108 N N . ILE A 1 267 ? 6.107 8.919 -11.874 1.00 81.94 267 ILE A N 1
ATOM 2109 C CA . ILE A 1 267 ? 5.236 8.282 -12.878 1.00 81.94 267 ILE A CA 1
ATOM 2110 C C . ILE A 1 267 ? 4.467 7.112 -12.256 1.00 81.94 267 ILE A C 1
ATOM 2112 O O . ILE A 1 267 ? 3.234 7.092 -12.283 1.00 81.94 267 ILE A O 1
ATOM 2116 N N . LEU A 1 268 ? 5.186 6.162 -11.647 1.00 83.62 268 LEU A N 1
ATOM 2117 C CA . LEU A 1 268 ? 4.579 4.995 -11.007 1.00 83.62 268 LEU A CA 1
ATOM 2118 C C . LEU A 1 268 ? 3.670 5.416 -9.854 1.00 83.62 268 LEU A C 1
ATOM 2120 O O . LEU A 1 268 ? 2.555 4.919 -9.756 1.00 83.62 268 LEU A O 1
ATOM 2124 N N . GLY A 1 269 ? 4.096 6.370 -9.025 1.00 82.56 269 GLY A N 1
ATOM 2125 C CA . GLY A 1 269 ? 3.298 6.888 -7.917 1.00 82.56 269 GLY A CA 1
ATOM 2126 C C . GLY A 1 269 ? 1.944 7.430 -8.366 1.00 82.56 269 GLY A C 1
ATOM 2127 O O . GLY A 1 269 ? 0.914 7.009 -7.846 1.00 82.56 269 GLY A O 1
ATOM 2128 N N . LYS A 1 270 ? 1.920 8.299 -9.386 1.00 83.44 270 LYS A N 1
ATOM 2129 C CA . LYS A 1 270 ? 0.666 8.849 -9.936 1.00 83.44 270 LYS A CA 1
ATOM 2130 C C . LYS A 1 270 ? -0.237 7.765 -10.517 1.00 83.44 270 LYS A C 1
ATOM 2132 O O . LYS A 1 270 ? -1.453 7.807 -10.324 1.00 83.44 270 LYS A O 1
ATOM 2137 N N . LYS A 1 271 ? 0.341 6.794 -11.228 1.00 82.62 271 LYS A N 1
ATOM 2138 C CA . LYS A 1 271 ? -0.430 5.699 -11.827 1.00 82.62 271 LYS A CA 1
ATOM 2139 C C . LYS A 1 271 ? -1.021 4.770 -10.777 1.00 82.62 271 LYS A C 1
ATOM 2141 O O . LYS A 1 271 ? -2.192 4.425 -10.877 1.00 82.62 271 LYS A O 1
ATOM 2146 N N . MET A 1 272 ? -0.257 4.428 -9.746 1.00 81.88 272 MET A N 1
ATOM 2147 C CA . MET A 1 272 ? -0.739 3.575 -8.659 1.00 81.88 272 MET A CA 1
ATOM 2148 C C . MET A 1 272 ? -1.793 4.288 -7.812 1.00 81.88 272 MET A C 1
ATOM 2150 O O . MET A 1 272 ? -2.806 3.680 -7.483 1.00 81.88 272 MET A O 1
ATOM 2154 N N . LEU A 1 273 ? -1.630 5.591 -7.563 1.00 83.81 273 LEU A N 1
ATOM 2155 C CA . LEU A 1 273 ? -2.673 6.409 -6.942 1.00 83.81 273 LEU A CA 1
ATOM 2156 C C . LEU A 1 273 ? -3.967 6.394 -7.771 1.00 83.81 273 LEU A C 1
ATOM 2158 O O . LEU A 1 273 ? -5.045 6.192 -7.224 1.00 83.81 273 LEU A O 1
ATOM 2162 N N . SER A 1 274 ? -3.859 6.546 -9.095 1.00 81.88 274 SER A N 1
ATOM 2163 C CA . SER A 1 274 ? -5.018 6.497 -9.998 1.00 81.88 274 SER A CA 1
ATOM 2164 C C . SER A 1 274 ? -5.706 5.127 -9.973 1.00 81.88 274 SER A C 1
ATOM 2166 O O . SER A 1 274 ? -6.931 5.056 -9.942 1.00 81.88 274 SER A O 1
ATOM 2168 N N . ALA A 1 275 ? -4.932 4.039 -9.929 1.00 78.62 275 ALA A N 1
ATOM 2169 C CA . ALA A 1 275 ? -5.465 2.683 -9.814 1.00 78.62 275 ALA A CA 1
ATOM 2170 C C . ALA A 1 275 ? -6.157 2.444 -8.461 1.00 78.62 275 ALA A C 1
ATOM 2172 O O . ALA A 1 275 ? -7.238 1.862 -8.421 1.00 78.62 275 ALA A O 1
ATOM 2173 N N . MET A 1 276 ? -5.580 2.928 -7.356 1.00 83.50 276 MET A N 1
ATOM 2174 C CA . MET A 1 276 ? -6.213 2.855 -6.034 1.00 83.50 276 MET A CA 1
ATOM 2175 C C . MET A 1 276 ? -7.507 3.666 -5.971 1.00 83.50 276 MET A C 1
ATOM 2177 O O . MET A 1 276 ? -8.502 3.173 -5.442 1.00 83.50 276 MET A O 1
ATOM 2181 N N . GLN A 1 277 ? -7.530 4.858 -6.572 1.00 83.94 277 GLN A N 1
ATOM 2182 C CA . GLN A 1 277 ? -8.750 5.655 -6.681 1.00 83.94 277 GLN A CA 1
ATOM 2183 C C . GLN A 1 277 ? -9.816 4.942 -7.519 1.00 83.94 277 GLN A C 1
ATOM 2185 O O . GLN A 1 277 ? -10.987 4.954 -7.154 1.00 83.94 277 GLN A O 1
ATOM 2190 N N . LEU A 1 278 ? -9.425 4.293 -8.620 1.00 79.75 278 LEU A N 1
ATOM 2191 C CA . LEU A 1 278 ? -10.344 3.510 -9.445 1.00 79.75 278 LEU A CA 1
ATOM 2192 C C . LEU A 1 278 ? -10.958 2.349 -8.653 1.00 79.75 278 LEU A C 1
ATOM 2194 O O . LEU A 1 278 ? -12.168 2.160 -8.714 1.00 79.75 278 LEU A O 1
ATOM 2198 N N . MET A 1 279 ? -10.151 1.604 -7.889 1.00 80.38 279 MET A N 1
ATOM 2199 C CA . MET A 1 279 ? -10.653 0.524 -7.031 1.00 80.38 279 MET A CA 1
ATOM 2200 C C . MET A 1 279 ? -11.630 1.053 -5.977 1.00 80.38 279 MET A C 1
ATOM 2202 O O . MET A 1 279 ? -12.695 0.472 -5.789 1.00 80.38 279 MET A O 1
ATOM 2206 N N . GLN A 1 280 ? -11.307 2.179 -5.336 1.00 85.44 280 GLN A N 1
ATOM 2207 C CA . GLN A 1 280 ? -12.196 2.822 -4.370 1.00 85.44 280 GLN A CA 1
ATOM 2208 C C . GLN A 1 280 ? -13.512 3.280 -5.016 1.00 85.44 280 GLN A C 1
ATOM 2210 O O . GLN A 1 280 ? -14.583 3.016 -4.477 1.00 85.44 280 GLN A O 1
ATOM 2215 N N . ASN A 1 281 ? -13.456 3.915 -6.186 1.00 83.75 281 ASN A N 1
ATOM 2216 C CA . ASN A 1 281 ? -14.654 4.355 -6.897 1.00 83.75 281 ASN A CA 1
ATOM 2217 C C . ASN A 1 281 ? -15.512 3.166 -7.335 1.00 83.75 281 ASN A C 1
ATOM 2219 O O . ASN A 1 281 ? -16.725 3.213 -7.193 1.00 83.75 281 ASN A O 1
ATOM 2223 N N . ALA A 1 282 ? -14.901 2.088 -7.830 1.00 78.69 282 ALA A N 1
ATOM 2224 C CA . ALA A 1 282 ? -15.625 0.887 -8.233 1.00 78.69 282 ALA A CA 1
ATOM 2225 C C . ALA A 1 282 ? -16.333 0.220 -7.044 1.00 78.69 282 ALA A C 1
ATOM 2227 O O . ALA A 1 282 ? -17.477 -0.209 -7.182 1.00 78.69 282 ALA A O 1
ATOM 2228 N N . LEU A 1 283 ? -15.687 0.196 -5.874 1.00 83.69 283 LEU A N 1
ATOM 2229 C CA . LEU A 1 283 ? -16.304 -0.264 -4.632 1.00 83.69 283 LEU A CA 1
ATOM 2230 C C . LEU A 1 283 ? -17.542 0.564 -4.267 1.00 83.69 283 LEU A C 1
ATOM 2232 O O . LEU A 1 283 ? -18.569 -0.007 -3.921 1.00 83.69 283 LEU A O 1
ATOM 2236 N N . LEU A 1 284 ? -17.473 1.890 -4.398 1.00 82.88 284 LEU A N 1
ATOM 2237 C CA . LEU A 1 284 ? -18.603 2.777 -4.108 1.00 82.88 284 LEU A CA 1
ATOM 2238 C C . LEU A 1 284 ? -19.714 2.683 -5.173 1.00 82.88 284 LEU A C 1
ATOM 2240 O O . LEU A 1 284 ? -20.885 2.563 -4.834 1.00 82.88 284 LEU A O 1
ATOM 2244 N N . CYS A 1 285 ? -19.373 2.650 -6.464 1.00 73.69 285 CYS A N 1
ATOM 2245 C CA . CYS A 1 285 ? -20.357 2.593 -7.552 1.00 73.69 285 CYS A CA 1
ATOM 2246 C C . CYS A 1 285 ? -21.131 1.268 -7.605 1.00 73.69 285 CYS A C 1
ATOM 2248 O O . CYS A 1 285 ? -22.303 1.267 -7.974 1.00 73.69 285 CYS A O 1
ATOM 2250 N N . GLN A 1 286 ? -20.503 0.144 -7.242 1.00 62.44 286 GLN A N 1
ATOM 2251 C CA . GLN A 1 286 ? -21.213 -1.135 -7.124 1.00 62.44 286 GLN A CA 1
ATOM 2252 C C . GLN A 1 286 ? -22.132 -1.200 -5.892 1.00 62.44 286 GLN A C 1
ATOM 2254 O O . GLN A 1 286 ? -22.940 -2.119 -5.795 1.00 62.44 286 GLN A O 1
ATOM 2259 N N . LEU A 1 287 ? -22.042 -0.231 -4.972 1.00 53.22 287 LEU A N 1
ATOM 2260 C CA . LEU A 1 287 ? -22.992 -0.058 -3.871 1.00 53.22 287 LEU A CA 1
ATOM 2261 C C . LEU A 1 287 ? -24.127 0.918 -4.214 1.00 53.22 287 LEU A C 1
ATOM 2263 O O . LEU A 1 287 ? -25.253 0.700 -3.773 1.00 53.22 287 LEU A O 1
ATOM 2267 N N . ASP A 1 288 ? -23.859 1.956 -5.014 1.00 46.00 288 ASP A N 1
ATOM 2268 C CA . ASP A 1 288 ? -24.879 2.926 -5.458 1.00 46.00 288 ASP A CA 1
ATOM 2269 C C . ASP A 1 288 ? -25.848 2.352 -6.504 1.00 46.00 288 ASP A C 1
ATOM 2271 O O . ASP A 1 288 ? -26.937 2.884 -6.734 1.00 46.00 288 ASP A O 1
ATOM 2275 N N . LEU A 1 289 ? -25.480 1.235 -7.129 1.00 38.31 289 LEU A N 1
ATOM 2276 C CA . LEU A 1 289 ? -26.354 0.466 -7.997 1.00 38.31 289 LEU A CA 1
ATOM 2277 C C . LEU A 1 289 ? -26.846 -0.762 -7.228 1.00 38.31 289 LEU A C 1
ATOM 2279 O O . LEU A 1 289 ? -26.144 -1.762 -7.094 1.00 38.31 289 LEU A O 1
ATOM 2283 N N . GLY A 1 290 ? -28.099 -0.706 -6.765 1.00 37.81 290 GLY A N 1
ATOM 2284 C CA . GLY A 1 290 ? -28.865 -1.917 -6.461 1.00 37.81 290 GLY A CA 1
ATOM 2285 C C . GLY A 1 290 ? -28.793 -2.921 -7.628 1.00 37.81 290 GLY A C 1
ATOM 2286 O O . GLY A 1 290 ? -28.439 -2.533 -8.741 1.00 37.81 290 GLY A O 1
ATOM 2287 N N . PRO A 1 291 ? -29.122 -4.205 -7.395 1.00 33.69 291 PRO A N 1
ATOM 2288 C CA . PRO A 1 291 ? -28.710 -5.355 -8.205 1.00 33.69 291 PRO A CA 1
ATOM 2289 C C . PRO A 1 291 ? -29.201 -5.267 -9.654 1.00 33.69 291 PRO A C 1
ATOM 2291 O O . PRO A 1 291 ? -30.218 -5.836 -10.036 1.00 33.69 291 PRO A O 1
ATOM 2294 N N . CYS A 1 292 ? -28.440 -4.563 -10.471 1.00 30.08 292 CYS A N 1
ATOM 2295 C CA . CYS A 1 292 ? -28.596 -4.412 -11.898 1.00 30.08 292 CYS A CA 1
ATOM 2296 C C . CYS A 1 292 ? -27.172 -4.297 -12.427 1.00 30.08 292 CYS A C 1
ATOM 2298 O O . CYS A 1 292 ? -26.399 -3.489 -11.929 1.00 30.08 292 CYS A O 1
ATOM 2300 N N . MET A 1 293 ? -26.846 -5.072 -13.457 1.00 33.66 293 MET A N 1
ATOM 2301 C CA . MET A 1 293 ? -25.539 -5.116 -14.131 1.00 33.66 293 MET A CA 1
ATOM 2302 C C . MET A 1 293 ? -24.529 -6.132 -13.565 1.00 33.66 293 MET A C 1
ATOM 2304 O O . MET A 1 293 ? -23.340 -5.862 -13.442 1.00 33.66 293 MET A O 1
ATOM 2308 N N . LEU A 1 294 ? -24.998 -7.361 -13.337 1.00 31.25 294 LEU A N 1
ATOM 2309 C CA . LEU A 1 294 ? -24.272 -8.551 -13.796 1.00 31.25 294 LEU A CA 1
ATOM 2310 C C . LEU A 1 294 ? -25.121 -9.207 -14.893 1.00 31.25 294 LEU A C 1
ATOM 2312 O O . LEU A 1 294 ? -26.030 -9.990 -14.613 1.00 31.25 294 LEU A O 1
ATOM 2316 N N . LYS A 1 295 ? -24.867 -8.808 -16.137 1.00 28.31 295 LYS A N 1
ATOM 2317 C CA . LYS A 1 295 ? -25.256 -9.512 -17.360 1.00 28.31 295 LYS A CA 1
ATOM 2318 C C . LYS A 1 295 ? -24.120 -9.388 -18.356 1.00 28.31 295 LYS A C 1
ATOM 2320 O O . LYS A 1 295 ? -23.568 -8.270 -18.436 1.00 28.31 295 LYS A O 1
#

pLDDT: mean 72.52, std 17.85, range [28.31, 95.12]

Nearest PDB structures (foldseek):
  2pcs-assembly1_A  TM=4.983E-01  e=2.508E-05  Geobacillus kaustophilus HTA426
  1z94-assembly1_B  TM=5.611E-01  e=1.270E-03  Chromobacterium violaceum ATCC 12472
  9bog-assembly1_D  TM=2.972E-01  e=6.552E-01  Escherichia coli
  4gf4-assembly1_A  TM=3.484E-01  e=1.979E+00  Pseudomonas putida BIRD-1

Sequence (295 aa):
MSDAPSKKAKKSSRRLLDSMPYSTALQRRRVEETQKLREEVEQLEAILKTRQTHRVLTEVSHSVGAGQPHANQSSAWTRVTTEYKKRRYAEDVNAELRAIQAHLMTLNTEIRRVSHEALKSYLETNTITPMACTTKQAADILWTILSQLSEGSDDSCRFVNRNSPDQNKVNSTVRLHDGRLVLNAVCVFHRYDECEHTVLVGTTRWAFPTSGIRFEGHHWTVISPTLSDPSYSSVVQSCYRLQPKVTDAASILPTDLESARGLVMGILGKKMLSAMQLMQNALLCQLDLGPCMLK

Organism: NCBI:txid1317066

Secondary structure (DSSP, 8-state):
-----------------------HHHHHHHHHHHHHHHHHHHHHHHHHHHHHHHHHHHHTSS--------HHHHHHHHHHHHHHHHHHHHHHHHHHHHHHHHHHHHHHHHHHHHHHHHHTT-EEEEEEEEESS-HHHHHHHHHHHHHHTTSSS-TTEEEE----SSTTEEEEEEEEE-SS-EEEEEEEEEEEEETTEEEEEEEEEEEPSSTTEEEEEEEEEEEEE-SS-TT-SEEEEEEEEEEEEES-GGGS-HHHHHHHHHHHHHHHHHHHHHHHHHHHHHHHHHHHS-S----

Radius of gyration: 39.5 Å; Cα contacts (8 Å, |Δi|>4): 310; chains: 1; bound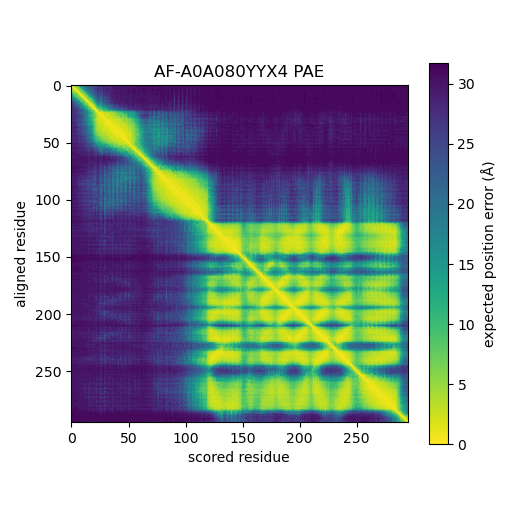ing box: 77×88×109 Å

Mean predicted aligned error: 19.54 Å

Foldseek 3Di:
DDDDDDDDDDDDDDDDDDDPDPDVVVVVVVVVVVVVVVVVVVVVVVVVVVVVVVVVVVVVVDDDDDDDDDPPVVVVVVVVVVVVVVVVVVVVVVVVVVVVVVVVVVVVVVVVVVVVVVCLFKDKDKDKAFAQDAQVVLVVLLLVCVVPVQPDPPPQKHWADWDDPDPFKTWTWIWGDPPVATKIKIKMWGWDDDPQKIKIWMWMWIDGPDPWKIKIKIKMWMKGADPDDPSGGIMIMMMIMIGIDGDDPPPDDPVVVSVVVVVVNVVVVVVVVVVVVVSSVSSVVVRVDDPDPPD

Solvent-accessible surface area (backbone atoms only — not comparable to full-atom values): 16878 Å² total; per-residue (Å²): 134,86,82,85,90,87,88,88,86,81,87,84,84,88,87,74,88,90,74,84,74,82,48,66,66,60,54,49,49,52,51,52,53,52,50,53,52,50,54,52,49,52,52,50,49,52,50,49,50,53,52,49,52,51,47,56,66,55,52,76,76,57,83,88,82,90,81,91,88,64,70,69,62,56,55,51,52,51,52,52,53,52,51,50,51,52,50,49,52,52,50,53,53,50,50,50,52,51,52,51,51,53,48,53,50,52,50,52,51,48,52,51,48,54,50,50,59,48,50,76,51,35,51,76,49,75,50,78,45,80,28,70,49,46,32,68,56,54,47,52,52,52,50,46,48,71,75,48,58,53,75,63,92,52,87,40,53,36,51,43,76,77,62,61,100,43,98,50,40,45,37,33,31,35,43,36,44,70,92,86,48,72,37,42,29,43,35,41,36,40,56,44,83,52,97,70,32,36,40,36,43,33,43,32,41,37,50,52,87,62,89,40,54,34,35,43,36,43,33,42,33,44,24,31,58,46,90,84,47,95,82,27,40,9,34,39,38,36,39,38,38,38,30,75,43,81,74,51,78,89,82,62,60,71,69,61,51,53,53,51,46,53,53,49,51,52,54,52,49,53,51,51,51,51,50,50,50,48,54,53,49,52,61,50,53,63,63,75,43,66,101,69,86,92,125